Protein 4NHJ (pdb70)

Structure (mmCIF, N/CA/C/O backbone):
data_4NHJ
#
_entry.id   4NHJ
#
_cell.length_a   159.935
_cell.length_b   33.313
_cell.length_c   72.779
_cell.angle_alpha   90.00
_cell.angle_beta   90.00
_cell.angle_gamma   90.00
#
_symmetry.space_group_name_H-M   'P 21 21 2'
#
loop_
_entity.id
_entity.type
_entity.pdbx_description
1 polymer 'DNA-binding transcriptional regulator RstA'
2 polymer "5'-D(*GP*GP*TP*TP*GP*TP*AP*CP*AP*TP*TP*CP*CP*GP*TP*TP*AP*CP*TP*CP*CP*CP*T)-3'"
3 polymer "5'-D(*CP*AP*GP*GP*GP*AP*GP*TP*AP*AP*CP*GP*GP*AP*AP*TP*GP*TP*AP*CP*AP*AP*C)-3'"
4 water water
#
loop_
_atom_site.group_PDB
_atom_site.id
_atom_site.type_symbol
_atom_site.label_atom_id
_atom_site.label_alt_id
_atom_site.label_comp_id
_atom_site.label_asym_id
_atom_site.label_entity_id
_atom_site.label_seq_id
_atom_site.pdbx_PDB_ins_code
_atom_site.Cartn_x
_atom_site.Cartn_y
_atom_site.Cartn_z
_atom_site.occupancy
_atom_site.B_iso_or_equiv
_atom_site.auth_seq_id
_atom_site.auth_comp_id
_atom_site.auth_asym_id
_atom_site.auth_atom_id
_atom_site.pdbx_PDB_model_num
ATOM 1 N N . PRO A 1 14 ? 152.382 8.694 30.730 1.00 84.53 134 PRO A N 1
ATOM 2 C CA . PRO A 1 14 ? 152.145 10.127 30.939 1.00 87.95 134 PRO A CA 1
ATOM 3 C C . PRO A 1 14 ? 153.353 10.972 30.539 1.00 85.00 134 PRO A C 1
ATOM 4 O O . PRO A 1 14 ? 153.307 12.200 30.628 1.00 82.40 134 PRO A O 1
ATOM 8 N N . HIS A 1 15 ? 154.423 10.316 30.106 1.00 81.40 135 HIS A N 1
ATOM 9 C CA . HIS A 1 15 ? 155.602 11.027 29.633 1.00 79.50 135 HIS A CA 1
ATOM 10 C C . HIS A 1 15 ? 155.500 11.289 28.137 1.00 75.93 135 HIS A C 1
ATOM 11 O O . HIS A 1 15 ? 155.208 10.384 27.354 1.00 74.54 135 HIS A O 1
ATOM 18 N N . LYS A 1 16 ? 155.729 12.536 27.745 1.00 64.26 136 LYS A N 1
ATOM 19 C CA . LYS A 1 16 ? 155.688 12.890 26.340 1.00 66.30 136 LYS A CA 1
ATOM 20 C C . LYS A 1 16 ? 157.075 12.768 25.721 1.00 68.20 136 LYS A C 1
ATOM 21 O O . LYS A 1 16 ? 158.036 13.387 26.181 1.00 64.94 136 LYS A O 1
ATOM 27 N N . THR A 1 17 ? 157.160 11.951 24.676 1.00 70.46 137 THR A N 1
ATOM 28 C CA . THR A 1 17 ? 158.428 11.597 24.057 1.00 66.39 137 THR A CA 1
ATOM 29 C C . THR A 1 17 ? 158.373 11.779 22.550 1.00 64.22 137 THR A C 1
ATOM 30 O O . THR A 1 17 ? 157.377 12.259 22.006 1.00 65.36 137 THR A O 1
ATOM 34 N N . ILE A 1 18 ? 159.459 11.396 21.883 1.00 65.47 138 ILE A N 1
ATOM 35 C CA . ILE A 1 18 ? 159.473 11.223 20.431 1.00 62.17 138 ILE A CA 1
ATOM 36 C C . ILE A 1 18 ? 160.048 9.844 20.131 1.00 62.84 138 ILE A C 1
ATOM 37 O O . ILE A 1 18 ? 160.942 9.367 20.835 1.00 64.33 138 ILE A O 1
ATOM 42 N N . SER A 1 19 ? 159.534 9.188 19.100 1.00 62.60 139 SER A N 1
ATOM 43 C CA . SER A 1 19 ? 159.944 7.815 18.834 1.00 65.84 139 SER A CA 1
ATOM 44 C C . SER A 1 19 ? 160.184 7.524 17.362 1.00 63.34 139 SER A C 1
ATOM 45 O O . SER A 1 19 ? 159.462 8.011 16.496 1.00 65.61 139 SER A O 1
ATOM 48 N N . PHE A 1 20 ? 161.208 6.720 17.096 1.00 63.43 140 PHE A N 1
ATOM 49 C CA . PHE A 1 20 ? 161.526 6.286 15.743 1.00 64.43 140 PHE A CA 1
ATOM 50 C C . PHE A 1 20 ? 161.875 4.804 15.771 1.00 66.64 140 PHE A C 1
ATOM 51 O O . PHE A 1 20 ? 163.032 4.439 15.981 1.00 69.59 140 PHE A O 1
ATOM 59 N N . GLY A 1 21 ? 160.875 3.952 15.568 1.00 59.95 141 GLY A N 1
ATOM 60 C CA . GLY A 1 21 ? 161.079 2.517 15.653 1.00 65.69 141 GLY A CA 1
ATOM 61 C C . GLY A 1 21 ? 161.473 2.073 17.053 1.00 76.02 141 GLY A C 1
ATOM 62 O O . GLY A 1 21 ? 160.807 2.405 18.036 1.00 76.53 141 GLY A O 1
ATOM 63 N N . SER A 1 22 ? 162.568 1.326 17.147 1.00 76.51 142 SER A N 1
ATOM 64 C CA . SER A 1 22 ? 163.037 0.817 18.433 1.00 73.97 142 SER A CA 1
ATOM 65 C C . SER A 1 22 ? 163.653 1.924 19.279 1.00 72.91 142 SER A C 1
ATOM 66 O O . SER A 1 22 ? 163.810 1.784 20.491 1.00 75.37 142 SER A O 1
ATOM 69 N N . LEU A 1 23 ? 164.004 3.027 18.632 1.00 68.65 143 LEU A N 1
ATOM 70 C CA . LEU A 1 23 ? 164.587 4.157 19.334 1.00 68.09 143 LEU A CA 1
ATOM 71 C C . LEU A 1 23 ? 163.493 4.961 20.018 1.00 65.73 143 LEU A C 1
ATOM 72 O O . LEU A 1 23 ? 162.405 5.123 19.469 1.00 68.93 143 LEU A O 1
ATOM 77 N N . THR A 1 24 ? 163.784 5.453 21.218 1.00 64.17 144 THR A N 1
ATOM 78 C CA . THR A 1 24 ? 162.836 6.266 21.971 1.00 61.76 144 THR A CA 1
ATOM 79 C C . THR A 1 24 ? 163.565 7.326 22.783 1.00 65.58 144 THR A C 1
ATOM 80 O O . THR A 1 24 ? 164.476 7.016 23.553 1.00 65.29 144 THR A O 1
ATOM 84 N N . ILE A 1 25 ? 163.159 8.579 22.603 1.00 65.32 145 ILE A N 1
ATOM 85 C CA . ILE A 1 25 ? 163.815 9.700 23.264 1.00 62.53 145 ILE A CA 1
ATOM 86 C C . ILE A 1 25 ? 162.867 10.401 24.234 1.00 69.22 145 ILE A C 1
ATOM 87 O O . ILE A 1 25 ? 161.886 11.026 23.823 1.00 68.56 145 ILE A O 1
ATOM 92 N N . ASP A 1 26 ? 163.173 10.286 25.523 1.00 69.30 146 ASP A N 1
ATOM 93 C CA . ASP A 1 26 ? 162.321 10.798 26.587 1.00 68.68 146 ASP A CA 1
ATOM 94 C C . ASP A 1 26 ? 162.950 12.034 27.212 1.00 66.68 146 ASP A C 1
ATOM 95 O O . ASP A 1 26 ? 163.811 11.915 28.079 1.00 69.80 146 ASP A O 1
ATOM 100 N N . PRO A 1 27 ? 162.513 13.229 26.782 1.00 70.91 147 PRO A N 1
ATOM 101 C CA . PRO A 1 27 ? 163.124 14.480 27.246 1.00 69.37 147 PRO A CA 1
ATOM 102 C C . PRO A 1 27 ? 162.765 14.828 28.691 1.00 68.12 147 PRO A C 1
ATOM 103 O O . PRO A 1 27 ? 163.320 15.785 29.234 1.00 66.89 147 PRO A O 1
ATOM 107 N N . VAL A 1 28 ? 161.856 14.074 29.302 1.00 64.65 148 VAL A N 1
ATOM 108 C CA . VAL A 1 28 ? 161.488 14.330 30.690 1.00 69.35 148 VAL A CA 1
ATOM 109 C C . VAL A 1 28 ? 162.690 14.127 31.607 1.00 74.35 148 VAL A C 1
ATOM 110 O O . VAL A 1 28 ? 163.130 15.056 32.290 1.00 70.86 148 VAL A O 1
ATOM 114 N N . ASN A 1 29 ? 163.225 12.910 31.608 1.00 77.05 149 ASN A N 1
ATOM 115 C CA . ASN A 1 29 ? 164.404 12.587 32.406 1.00 76.90 149 ASN A CA 1
ATOM 116 C C . ASN A 1 29 ? 165.650 12.440 31.538 1.00 73.42 149 ASN A C 1
ATOM 117 O O . ASN A 1 29 ? 166.677 11.920 31.984 1.00 73.54 149 ASN A O 1
ATOM 122 N N . ARG A 1 30 ? 165.537 12.900 30.295 1.00 71.87 150 ARG A N 1
ATOM 123 C CA . ARG A 1 30 ? 166.635 12.877 29.331 1.00 70.62 150 ARG A CA 1
ATOM 124 C C . ARG A 1 30 ? 167.211 11.472 29.150 1.00 70.40 150 ARG A C 1
ATOM 125 O O . ARG A 1 30 ? 168.416 11.300 28.978 1.00 71.48 150 ARG A O 1
ATOM 133 N N . GLN A 1 31 ? 166.343 10.467 29.194 1.00 71.92 151 GLN A N 1
ATOM 134 C CA . GLN A 1 31 ? 166.779 9.089 29.018 1.00 74.24 151 GLN A CA 1
ATOM 135 C C . GLN A 1 31 ? 166.381 8.543 27.655 1.00 71.62 151 GLN A C 1
ATOM 136 O O . GLN A 1 31 ? 165.200 8.485 27.318 1.00 71.92 151 GLN A O 1
ATOM 142 N N . VAL A 1 32 ? 167.377 8.142 26.876 1.00 64.96 152 VAL A N 1
ATOM 143 C CA . VAL A 1 32 ? 167.129 7.527 25.584 1.00 67.26 152 VAL A CA 1
ATOM 144 C C . VAL A 1 32 ? 167.155 6.010 25.735 1.00 68.02 152 VAL A C 1
ATOM 145 O O . VAL A 1 32 ? 167.908 5.474 26.548 1.00 66.96 152 VAL A O 1
ATOM 149 N N . MET A 1 33 ? 166.304 5.326 24.977 1.00 68.94 153 MET A N 1
ATOM 150 C CA . MET A 1 33 ? 166.295 3.871 24.947 1.00 69.86 153 MET A CA 1
ATOM 151 C C . MET A 1 33 ? 166.311 3.375 23.512 1.00 70.97 153 MET A C 1
ATOM 152 O O . MET A 1 33 ? 165.755 4.016 22.620 1.00 71.79 153 MET A O 1
ATOM 157 N N . LEU A 1 34 ? 166.954 2.233 23.296 1.00 73.13 154 LEU A N 1
ATOM 158 C CA . LEU A 1 34 ? 167.002 1.621 21.973 1.00 75.14 154 LEU A CA 1
ATOM 159 C C . LEU A 1 34 ? 166.481 0.193 22.064 1.00 74.15 154 LEU A C 1
ATOM 160 O O . LEU A 1 34 ? 167.232 -0.736 22.349 1.00 78.93 154 LEU A O 1
ATOM 165 N N . GLY A 1 35 ? 165.188 0.027 21.823 1.00 73.46 155 GLY A N 1
ATOM 166 C CA . GLY A 1 35 ? 164.549 -1.265 21.970 1.00 77.95 155 GLY A CA 1
ATOM 167 C C . GLY A 1 35 ? 163.557 -1.251 23.116 1.00 84.18 155 GLY A C 1
ATOM 168 O O . GLY A 1 35 ? 162.419 -0.802 22.957 1.00 87.39 155 GLY A O 1
ATOM 169 N N . GLY A 1 36 ? 163.987 -1.733 24.278 1.00 75.83 156 GLY A N 1
ATOM 170 C CA . GLY A 1 36 ? 165.336 -2.231 24.450 1.00 71.42 156 GLY A CA 1
ATOM 171 C C . GLY A 1 36 ? 165.862 -1.851 25.817 1.00 81.21 156 GLY A C 1
ATOM 172 O O . GLY A 1 36 ? 165.290 -2.234 26.839 1.00 77.85 156 GLY A O 1
ATOM 173 N N . GLU A 1 37 ? 166.950 -1.090 25.841 1.00 79.19 157 GLU A N 1
ATOM 174 C CA . GLU A 1 37 ? 167.535 -0.664 27.103 1.00 74.85 157 GLU A CA 1
ATOM 175 C C . GLU A 1 37 ? 168.080 0.753 27.055 1.00 71.45 157 GLU A C 1
ATOM 176 O O . GLU A 1 37 ? 168.367 1.293 25.986 1.00 69.92 157 GLU A O 1
ATOM 182 N N . ASN A 1 38 ? 168.224 1.343 28.235 1.00 74.88 158 ASN A N 1
ATOM 183 C CA . ASN A 1 38 ? 168.699 2.709 28.359 1.00 70.80 158 ASN A CA 1
ATOM 184 C C . ASN A 1 38 ? 170.072 2.906 27.747 1.00 66.32 158 ASN A C 1
ATOM 185 O O . ASN A 1 38 ? 170.993 2.126 27.974 1.00 67.30 158 ASN A O 1
ATOM 190 N N . VAL A 1 39 ? 170.188 3.957 26.953 1.00 68.34 159 VAL A N 1
ATOM 191 C CA . VAL A 1 39 ? 171.452 4.344 26.368 1.00 60.71 159 VAL A CA 1
ATOM 192 C C . VAL A 1 39 ? 171.974 5.535 27.146 1.00 60.87 159 VAL A C 1
ATOM 193 O O . VAL A 1 39 ? 171.252 6.509 27.350 1.00 64.62 159 VAL A O 1
ATOM 197 N N . ALA A 1 40 ? 173.219 5.453 27.598 1.00 59.88 160 ALA A N 1
ATOM 198 C CA . ALA A 1 40 ? 173.800 6.533 28.381 1.00 56.45 160 ALA A CA 1
ATOM 199 C C . ALA A 1 40 ? 174.396 7.606 27.481 1.00 55.95 160 ALA A C 1
ATOM 200 O O . ALA A 1 40 ? 175.254 7.331 26.648 1.00 57.90 160 ALA A O 1
ATO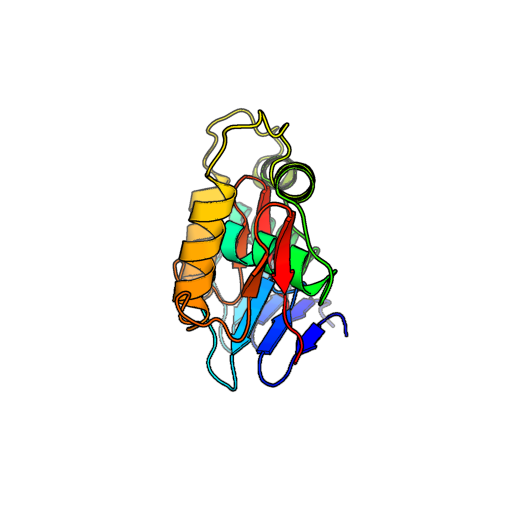M 202 N N . LEU A 1 41 ? 173.920 8.830 27.654 1.00 58.55 161 LEU A N 1
ATOM 203 C CA . LEU A 1 41 ? 174.479 9.980 26.972 1.00 54.31 161 LEU A CA 1
ATOM 204 C C . LEU A 1 41 ? 174.806 11.034 28.015 1.00 56.15 161 LEU A C 1
ATOM 205 O O . LEU A 1 41 ? 174.121 11.136 29.032 1.00 59.37 161 LEU A O 1
ATOM 210 N N . SER A 1 42 ? 175.849 11.818 27.772 1.00 55.80 162 SER A N 1
ATOM 211 C CA . SER A 1 42 ? 176.142 12.948 28.640 1.00 55.60 162 SER A CA 1
ATOM 212 C C . SER A 1 42 ? 175.074 14.008 28.403 1.00 62.72 162 SER A C 1
ATOM 213 O O . SER A 1 42 ? 174.175 13.816 27.579 1.00 58.98 162 SER A O 1
ATOM 216 N N . THR A 1 43 ? 175.166 15.125 29.116 1.00 58.86 163 THR A N 1
ATOM 217 C CA . THR A 1 43 ? 174.180 16.183 28.946 1.00 62.12 163 THR A CA 1
ATOM 218 C C . THR A 1 43 ? 174.295 16.816 27.562 1.00 56.49 163 THR A C 1
ATOM 219 O O . THR A 1 43 ? 173.326 16.847 26.810 1.00 54.68 163 THR A O 1
ATOM 223 N N . ALA A 1 44 ? 175.487 17.295 27.222 1.00 61.20 164 ALA A N 1
ATOM 224 C CA . ALA A 1 44 ? 175.716 17.952 25.935 1.00 59.91 164 ALA A CA 1
ATOM 225 C C . ALA A 1 44 ? 175.406 17.055 24.738 1.00 59.65 164 ALA A C 1
ATOM 226 O O . ALA A 1 44 ? 175.114 17.546 23.646 1.00 56.79 164 ALA A O 1
ATOM 228 N N . ASP A 1 45 ? 175.468 15.743 24.943 1.00 60.73 165 ASP A N 1
ATOM 229 C CA . ASP A 1 45 ? 175.237 14.802 23.854 1.00 58.07 165 ASP A CA 1
ATOM 230 C C . ASP A 1 45 ? 173.766 14.485 23.657 1.00 56.54 165 ASP A C 1
ATOM 231 O O . ASP A 1 45 ? 173.310 14.355 22.523 1.00 60.53 165 ASP A O 1
ATOM 236 N N . PHE A 1 46 ? 173.025 14.356 24.754 1.00 58.01 166 PHE A N 1
ATOM 237 C CA . PHE A 1 46 ? 171.582 14.187 24.656 1.00 56.55 166 PHE A CA 1
ATOM 238 C C . PHE A 1 46 ? 171.012 15.423 23.991 1.00 57.83 166 PHE A C 1
ATOM 239 O O . PHE A 1 46 ? 170.107 15.326 23.160 1.00 58.82 166 PHE A O 1
ATOM 247 N N . ASP A 1 47 ? 171.555 16.580 24.359 1.00 54.26 167 ASP A N 1
ATOM 248 C CA . ASP A 1 47 ? 171.144 17.847 23.766 1.00 57.46 167 ASP A CA 1
ATOM 249 C C . ASP A 1 47 ? 171.272 17.825 22.244 1.00 57.04 167 ASP A C 1
ATOM 250 O O . ASP A 1 47 ? 170.308 18.116 21.536 1.00 60.61 167 ASP A O 1
ATOM 255 N N . MET A 1 48 ? 172.450 17.462 21.741 1.00 62.39 168 MET A N 1
ATOM 256 C CA . MET A 1 48 ? 172.657 17.387 20.295 1.00 55.09 168 MET A CA 1
ATOM 257 C C . MET A 1 48 ? 171.750 16.354 19.631 1.00 53.47 168 MET A C 1
ATOM 258 O O . MET A 1 48 ? 171.179 16.615 18.574 1.00 53.91 168 MET A O 1
ATOM 263 N N . LEU A 1 49 ? 171.614 15.184 20.248 1.00 53.87 169 LEU A N 1
ATOM 264 C CA . LEU A 1 49 ? 170.691 14.176 19.732 1.00 55.05 169 LEU A CA 1
ATOM 265 C C . LEU A 1 49 ? 169.268 14.726 19.678 1.00 55.19 169 LEU A C 1
ATOM 266 O O . LEU A 1 49 ? 168.521 14.443 18.749 1.00 52.38 169 LEU A O 1
ATOM 271 N N . TRP A 1 50 ? 168.906 15.515 20.688 1.00 61.12 170 TRP A N 1
ATOM 272 C CA . TRP A 1 50 ? 167.572 16.101 20.783 1.00 56.92 170 TRP A CA 1
ATOM 273 C C . TRP A 1 50 ? 167.338 17.077 19.631 1.00 57.40 170 TRP A C 1
ATOM 274 O O . TRP A 1 50 ? 166.285 17.067 19.000 1.00 53.37 170 TRP A O 1
ATOM 285 N N . GLU A 1 51 ? 168.336 17.906 19.356 1.00 56.75 171 GLU A N 1
ATOM 286 C CA . GLU A 1 51 ? 168.257 18.868 18.270 1.00 54.13 171 GLU A CA 1
ATOM 287 C C . GLU A 1 51 ? 168.026 18.162 16.936 1.00 61.66 171 GLU A C 1
ATOM 288 O O . GLU A 1 51 ? 167.137 18.535 16.166 1.00 64.74 171 GLU A O 1
ATOM 294 N N . LEU A 1 52 ? 168.828 17.134 16.674 1.00 59.48 172 LEU A N 1
ATOM 295 C CA . LEU A 1 52 ? 168.744 16.392 15.426 1.00 53.80 172 LEU A CA 1
ATOM 296 C C . LEU A 1 52 ? 167.383 15.742 15.287 1.00 55.79 172 LEU A C 1
ATOM 297 O O . LEU A 1 52 ? 166.696 15.924 14.285 1.00 58.17 172 LEU A O 1
ATOM 302 N N . ALA A 1 53 ? 166.999 14.992 16.311 1.00 52.87 173 ALA A N 1
ATOM 303 C CA . ALA A 1 53 ? 165.799 14.172 16.257 1.00 54.24 173 ALA A CA 1
ATOM 304 C C . ALA A 1 53 ? 164.510 14.985 16.158 1.00 62.43 173 ALA A C 1
ATOM 305 O O . ALA A 1 53 ? 163.526 14.513 15.584 1.00 67.93 173 ALA A O 1
ATOM 307 N N . THR A 1 54 ? 164.508 16.198 16.707 1.00 58.73 174 THR A N 1
ATOM 308 C CA . THR A 1 54 ? 163.330 17.059 16.596 1.00 63.06 174 THR A CA 1
ATOM 309 C C . THR A 1 54 ? 163.295 17.792 15.258 1.00 64.30 174 THR A C 1
ATOM 310 O O . THR A 1 54 ? 162.342 18.513 14.964 1.00 67.95 174 THR A O 1
ATOM 314 N N . HIS A 1 55 ? 164.344 17.610 14.461 1.00 63.23 175 HIS A N 1
ATOM 315 C CA . HIS A 1 55 ? 164.365 18.090 13.084 1.00 58.23 175 HIS A CA 1
ATOM 316 C C . HIS A 1 55 ? 164.745 16.932 12.183 1.00 58.06 175 HIS A C 1
ATOM 317 O O . HIS A 1 55 ? 165.621 17.062 11.333 1.00 59.12 175 HIS A O 1
ATOM 324 N N . ALA A 1 56 ? 164.105 15.789 12.393 1.00 58.80 176 ALA A N 1
ATOM 325 C CA . ALA A 1 56 ? 164.391 14.602 11.598 1.00 58.91 176 ALA A CA 1
ATOM 326 C C . ALA A 1 56 ? 164.077 14.851 10.127 1.00 62.27 176 ALA A C 1
ATOM 327 O O . ALA A 1 56 ? 163.218 15.672 9.799 1.00 63.05 176 ALA A O 1
ATOM 329 N N . GLY A 1 57 ? 164.786 14.149 9.246 1.00 61.35 177 GLY A N 1
ATOM 330 C CA . GLY A 1 57 ? 164.602 14.297 7.812 1.00 58.94 177 GLY A CA 1
ATOM 331 C C . GLY A 1 57 ? 165.025 15.663 7.310 1.00 59.79 177 GLY A C 1
ATOM 332 O O . GLY A 1 57 ? 164.770 16.022 6.161 1.00 64.07 177 GLY A O 1
ATOM 333 N N . GLN A 1 58 ? 165.689 16.418 8.179 1.00 59.79 178 GLN A N 1
ATOM 334 C CA . GLN A 1 58 ? 166.063 17.797 7.908 1.00 57.09 178 GLN A CA 1
ATOM 335 C C . GLN A 1 58 ? 167.538 17.993 8.247 1.00 57.54 178 GLN A C 1
ATOM 336 O O . GLN A 1 58 ? 167.974 17.678 9.357 1.00 58.45 178 GLN A O 1
ATOM 342 N N . ILE A 1 59 ? 168.308 18.492 7.285 1.00 52.64 179 ILE A N 1
ATOM 343 C CA . ILE A 1 59 ? 169.745 18.656 7.470 1.00 51.37 179 ILE A CA 1
ATOM 344 C C . ILE A 1 59 ? 170.064 19.787 8.433 1.00 57.36 179 ILE A C 1
ATOM 345 O O . ILE A 1 59 ? 169.679 20.935 8.206 1.00 59.35 179 ILE A O 1
ATOM 350 N N . MET A 1 60 ? 170.770 19.453 9.507 1.00 57.07 180 MET A N 1
ATOM 351 C CA . MET A 1 60 ? 171.199 20.438 10.491 1.00 58.85 180 MET A CA 1
ATOM 352 C C . MET A 1 60 ? 172.656 20.791 10.244 1.00 56.62 180 MET A C 1
ATOM 353 O O . MET A 1 60 ? 173.525 19.927 10.324 1.00 58.66 180 MET A O 1
ATOM 358 N N . ASP A 1 61 ? 172.931 22.055 9.946 1.00 55.85 181 ASP A N 1
ATOM 359 C CA . ASP A 1 61 ? 174.300 22.458 9.648 1.00 55.98 181 ASP A CA 1
ATOM 360 C C . ASP A 1 61 ? 175.084 22.680 10.935 1.00 58.67 181 ASP A C 1
ATOM 361 O O . ASP A 1 61 ? 174.500 22.755 12.017 1.00 62.39 181 ASP A O 1
ATOM 366 N N . ARG A 1 62 ? 176.404 22.779 10.814 1.00 57.88 182 ARG A N 1
ATOM 367 C CA . ARG A 1 62 ? 177.275 22.885 11.985 1.00 60.85 182 ARG A CA 1
ATOM 368 C C . ARG A 1 62 ? 177.032 24.128 12.841 1.00 62.68 182 ARG A C 1
ATOM 369 O O . ARG A 1 62 ? 177.211 24.095 14.057 1.00 58.23 182 ARG A O 1
ATOM 377 N N . ASP A 1 63 ? 176.622 25.219 12.204 1.00 69.43 183 ASP A N 1
ATOM 378 C CA . ASP A 1 63 ? 176.283 26.436 12.928 1.00 67.31 183 ASP A CA 1
ATOM 379 C C . ASP A 1 63 ? 175.033 26.196 13.761 1.00 65.25 183 ASP A C 1
ATOM 380 O O . ASP A 1 63 ? 174.993 26.527 14.947 1.00 65.37 183 ASP A O 1
ATOM 385 N N . ALA A 1 64 ? 174.021 25.605 13.131 1.00 62.17 184 ALA A N 1
ATOM 386 C CA . ALA A 1 64 ? 172.766 25.297 13.805 1.00 64.05 184 ALA A CA 1
ATOM 387 C C . ALA A 1 64 ? 173.005 24.427 15.035 1.00 66.09 184 ALA A C 1
ATOM 388 O O . ALA A 1 64 ? 172.456 24.683 16.109 1.00 62.36 184 ALA A O 1
ATOM 390 N N . LEU A 1 65 ? 173.841 23.406 14.867 1.00 69.35 185 LEU A N 1
ATOM 391 C CA . LEU A 1 65 ? 174.196 22.507 15.960 1.00 65.57 185 LEU A CA 1
ATOM 392 C C . LEU A 1 65 ? 174.990 23.213 17.054 1.00 65.71 185 LEU A C 1
ATOM 393 O O . LEU A 1 65 ? 174.610 23.169 18.223 1.00 69.81 185 LEU A O 1
ATOM 398 N N . LEU A 1 66 ? 176.092 23.857 16.677 1.00 63.90 186 LEU A N 1
ATOM 399 C CA . LEU A 1 66 ? 176.952 24.521 17.652 1.00 63.30 186 LEU A CA 1
ATOM 400 C C . LEU A 1 66 ? 176.211 25.591 18.446 1.00 71.40 186 LEU A C 1
ATOM 401 O O . LEU A 1 66 ? 176.503 25.812 19.621 1.00 75.52 186 LEU A O 1
ATOM 406 N N . LYS A 1 67 ? 175.237 26.238 17.813 1.00 72.08 187 LYS A N 1
ATOM 407 C CA . LYS A 1 67 ? 174.384 27.201 18.508 1.00 69.81 187 LYS A CA 1
ATOM 408 C C 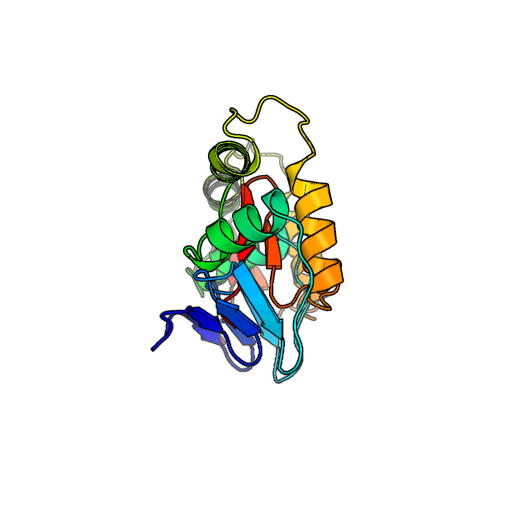. LYS A 1 67 ? 173.570 26.541 19.618 1.00 66.77 187 LYS A C 1
ATOM 409 O O . LYS A 1 67 ? 172.916 27.223 20.402 1.00 71.78 187 LYS A O 1
ATOM 415 N N . ASN A 1 68 ? 173.599 25.214 19.668 1.00 67.94 188 ASN A N 1
ATOM 416 C CA . ASN A 1 68 ? 172.932 24.466 20.728 1.00 74.33 188 ASN A CA 1
ATOM 417 C C . ASN A 1 68 ? 173.918 23.656 21.567 1.00 74.42 188 ASN A C 1
ATOM 418 O O . ASN A 1 68 ? 173.883 23.719 22.796 1.00 76.75 188 ASN A O 1
ATOM 423 N N . LEU A 1 69 ? 174.792 22.906 20.897 1.00 75.63 189 LEU A N 1
ATOM 424 C CA . LEU A 1 69 ? 175.806 22.094 21.571 1.00 78.27 189 LEU A CA 1
ATOM 425 C C . LEU A 1 69 ? 176.598 22.887 22.608 1.00 79.09 189 LEU A C 1
ATOM 426 O O . LEU A 1 69 ? 176.786 22.432 23.736 1.00 86.13 189 LEU A O 1
ATOM 431 N N . ARG A 1 70 ? 177.061 24.072 22.224 1.00 74.77 190 ARG A N 1
ATOM 432 C CA . ARG A 1 70 ? 177.799 24.927 23.144 1.00 80.46 190 ARG A CA 1
ATOM 433 C C . ARG A 1 70 ? 177.355 26.389 23.055 1.00 79.38 190 ARG A C 1
ATOM 434 O O . ARG A 1 70 ? 177.929 27.263 23.710 1.00 80.34 190 ARG A O 1
ATOM 442 N N . GLY A 1 71 ? 176.327 26.645 22.250 1.00 73.19 191 GLY A N 1
ATOM 443 C CA . GLY A 1 71 ? 175.793 27.985 22.084 1.00 71.82 191 GLY A CA 1
ATOM 444 C C . GLY A 1 71 ? 176.757 28.974 21.448 1.00 76.92 191 GLY A C 1
ATOM 445 O O . GLY A 1 71 ? 176.773 30.153 21.806 1.00 76.40 191 GLY A O 1
ATOM 446 N N . VAL A 1 72 ? 177.563 28.501 20.501 1.00 76.15 192 VAL A N 1
ATOM 447 C CA . VAL A 1 72 ? 178.510 29.368 19.801 1.00 71.93 192 VAL A CA 1
ATOM 448 C C . VAL A 1 72 ? 178.265 29.363 18.300 1.00 64.01 192 VAL A C 1
ATOM 449 O O . VAL A 1 72 ? 177.391 28.653 17.807 1.00 65.83 192 VAL A O 1
ATOM 453 N N . THR A 1 73 ? 179.043 30.161 17.577 1.00 64.74 193 THR A N 1
ATOM 454 C CA . THR A 1 73 ? 178.959 30.188 16.120 1.00 71.91 193 THR A CA 1
ATOM 455 C C . THR A 1 73 ? 180.085 29.374 15.495 1.00 66.63 193 THR A C 1
ATOM 456 O O . THR A 1 73 ? 181.236 29.455 15.924 1.00 68.73 193 THR A O 1
ATOM 460 N N . TYR A 1 74 ? 179.741 28.581 14.487 1.00 65.87 194 TYR A N 1
ATOM 461 C CA . TYR A 1 74 ? 180.709 27.710 13.832 1.00 68.23 194 TYR A CA 1
ATOM 462 C C . TYR A 1 74 ? 181.820 28.527 13.181 1.00 69.28 194 TYR A C 1
ATOM 463 O O . TYR A 1 74 ? 181.628 29.113 12.116 1.00 67.46 194 TYR A O 1
ATOM 472 N N . ASP A 1 75 ? 182.979 28.570 13.833 1.00 70.81 195 ASP A N 1
ATOM 473 C CA . ASP A 1 75 ? 184.093 29.372 13.339 1.00 69.80 195 ASP A CA 1
ATOM 474 C C . ASP A 1 75 ? 184.975 28.600 12.365 1.00 73.62 195 ASP A C 1
ATOM 475 O O . ASP A 1 75 ? 185.265 29.071 11.262 1.00 74.66 195 ASP A O 1
ATOM 480 N N . GLY A 1 76 ? 185.385 27.405 12.770 1.00 73.24 196 GLY A N 1
ATOM 481 C CA . GLY A 1 76 ? 186.412 26.685 12.051 1.00 77.16 196 GLY A CA 1
ATOM 482 C C . GLY A 1 76 ? 185.944 25.779 10.931 1.00 76.02 196 GLY A C 1
ATOM 483 O O . GLY A 1 76 ? 185.068 26.177 10.158 1.00 66.86 196 GLY A O 1
ATOM 484 N N . MET A 1 77 ? 186.509 24.574 10.802 1.00 74.53 197 MET A N 1
ATOM 485 C CA . MET A 1 77 ? 187.594 23.995 11.631 1.00 76.43 197 MET A CA 1
ATOM 486 C C . MET A 1 77 ? 187.252 23.621 13.091 1.00 70.66 197 MET A C 1
ATOM 487 O O . MET A 1 77 ? 188.069 23.023 13.795 1.00 71.37 197 MET A O 1
ATOM 492 N N . ASP A 1 78 ? 186.035 23.930 13.527 1.00 69.12 198 ASP A N 1
ATOM 493 C CA . ASP A 1 78 ? 185.572 23.489 14.841 1.00 69.21 198 ASP A CA 1
ATOM 494 C C . ASP A 1 78 ? 185.014 22.075 14.691 1.00 66.94 198 ASP A C 1
ATOM 495 O O . ASP A 1 78 ? 184.139 21.835 13.860 1.00 67.43 198 ASP A O 1
ATOM 500 N N . ARG A 1 79 ? 185.521 21.137 15.484 1.00 58.79 199 ARG A N 1
ATOM 501 C CA . ARG A 1 79 ? 185.235 19.727 15.240 1.00 54.77 199 ARG A CA 1
ATOM 502 C C . ARG A 1 79 ? 184.426 19.065 16.344 1.00 58.65 199 ARG A C 1
ATOM 503 O O . ARG A 1 79 ? 184.136 17.868 16.275 1.00 59.12 199 ARG A O 1
ATOM 511 N N . SER A 1 80 ? 184.054 19.850 17.349 1.00 58.52 200 SER A N 1
ATOM 512 C CA . SER A 1 80 ? 183.324 19.348 18.508 1.00 54.66 200 SER A CA 1
ATOM 513 C C . SER A 1 80 ? 182.032 18.616 18.154 1.00 55.08 200 SER A C 1
ATOM 514 O O . SER A 1 80 ? 181.585 17.747 18.902 1.00 58.22 200 SER A O 1
ATOM 517 N N . VAL A 1 81 ? 181.430 18.969 17.023 1.00 51.39 201 VAL A N 1
ATOM 518 C CA . VAL A 1 81 ? 180.184 18.344 16.597 1.00 48.42 201 VAL A CA 1
ATOM 519 C C . VAL A 1 81 ? 180.456 16.961 16.026 1.00 46.59 201 VAL A C 1
ATOM 520 O O . VAL A 1 81 ? 179.713 16.016 16.276 1.00 43.60 201 VAL A O 1
ATOM 524 N N . ASP A 1 82 ? 181.542 16.848 15.272 1.00 48.24 202 ASP A N 1
ATOM 525 C CA . ASP A 1 82 ? 181.852 15.619 14.550 1.00 49.69 202 ASP A CA 1
ATOM 526 C C . ASP A 1 82 ? 182.116 14.450 15.492 1.00 46.22 202 ASP A C 1
ATOM 527 O O . ASP A 1 82 ? 181.552 13.365 15.328 1.00 40.13 202 ASP A O 1
ATOM 532 N N . VAL A 1 83 ? 182.985 14.684 16.470 1.00 51.54 203 VAL A N 1
ATOM 533 C CA . VAL A 1 83 ? 183.274 13.706 17.512 1.00 45.52 203 VAL A CA 1
ATOM 534 C C . VAL A 1 83 ? 182.007 13.386 18.281 1.00 42.82 203 VAL A C 1
ATOM 535 O O . VAL A 1 83 ? 181.744 12.230 18.611 1.00 42.69 203 VAL A O 1
ATOM 539 N N . ALA A 1 84 ? 181.219 14.421 18.550 1.00 44.02 204 ALA A N 1
ATOM 540 C CA . ALA A 1 84 ? 179.920 14.253 19.185 1.00 47.97 204 ALA A CA 1
ATOM 541 C C . ALA A 1 84 ? 179.018 13.365 18.339 1.00 45.19 204 ALA A C 1
ATOM 542 O O . ALA A 1 84 ? 178.330 12.486 18.857 1.00 47.31 204 ALA A O 1
ATOM 544 N N . ILE A 1 85 ? 179.031 13.596 17.033 1.00 44.18 205 ILE A N 1
ATOM 545 C CA . ILE A 1 85 ? 178.279 12.751 16.113 1.00 50.72 205 ILE A CA 1
ATOM 546 C C . ILE A 1 85 ? 178.807 11.313 16.163 1.00 50.19 205 ILE A C 1
ATOM 547 O O . ILE A 1 85 ? 178.042 10.347 16.052 1.00 48.06 205 ILE A O 1
ATOM 552 N N . SER A 1 86 ? 180.114 11.177 16.361 1.00 47.27 206 SER A N 1
ATOM 553 C CA . SER A 1 86 ? 180.727 9.861 16.440 1.00 44.86 206 SER A CA 1
ATOM 554 C C . SER A 1 86 ? 180.296 9.107 17.696 1.00 46.89 206 SER A C 1
ATOM 555 O O . SER A 1 86 ? 180.105 7.894 17.654 1.00 50.79 206 SER A O 1
ATOM 558 N N . ARG A 1 87 ? 180.139 9.813 18.812 1.00 45.32 207 ARG A N 1
ATOM 559 C CA . ARG A 1 87 ? 179.663 9.160 20.032 1.00 49.44 207 ARG A CA 1
ATOM 560 C C . ARG A 1 87 ? 178.241 8.652 19.855 1.00 54.52 207 ARG A C 1
ATOM 561 O O . ARG A 1 87 ? 177.928 7.521 20.231 1.00 56.65 207 ARG A O 1
ATOM 569 N N . LEU A 1 88 ? 177.383 9.493 19.282 1.00 51.89 208 LEU A N 1
ATOM 570 C CA . LEU A 1 88 ? 175.990 9.124 19.077 1.00 49.26 208 LEU A CA 1
ATOM 571 C C . LEU A 1 88 ? 175.914 7.867 18.224 1.00 54.11 208 LEU A C 1
ATOM 572 O O . LEU A 1 88 ? 175.288 6.882 18.616 1.00 55.07 208 LEU A O 1
ATOM 577 N N . ARG A 1 89 ? 176.581 7.904 17.073 1.00 54.59 209 ARG A N 1
ATOM 578 C CA . ARG A 1 89 ? 176.663 6.755 16.181 1.00 49.39 209 ARG A CA 1
ATOM 579 C C . ARG A 1 89 ? 177.148 5.514 16.915 1.00 55.48 209 ARG A C 1
ATOM 580 O O . ARG A 1 89 ? 176.616 4.421 16.724 1.00 58.23 209 ARG A O 1
ATOM 588 N N . LYS A 1 90 ? 178.150 5.693 17.767 1.00 54.91 210 LYS A N 1
ATOM 589 C CA . LYS A 1 90 ? 178.669 4.597 18.571 1.00 52.27 210 LYS A CA 1
ATOM 590 C C . LYS A 1 90 ? 177.610 4.140 19.557 1.00 54.05 210 LYS A C 1
ATOM 591 O O . LYS A 1 90 ? 177.385 2.943 19.741 1.00 51.38 210 LYS A O 1
ATOM 597 N N . LYS A 1 91 ? 176.954 5.105 20.189 1.00 57.25 211 LYS A N 1
ATOM 598 C CA . LYS A 1 91 ? 176.006 4.800 21.251 1.00 60.14 211 LYS A CA 1
ATOM 599 C C . LYS A 1 91 ? 174.708 4.249 20.683 1.00 53.32 211 LYS A C 1
ATOM 600 O O . LYS A 1 91 ? 173.992 3.521 21.358 1.00 56.98 211 LYS A O 1
ATOM 606 N N . LEU A 1 92 ? 174.408 4.591 19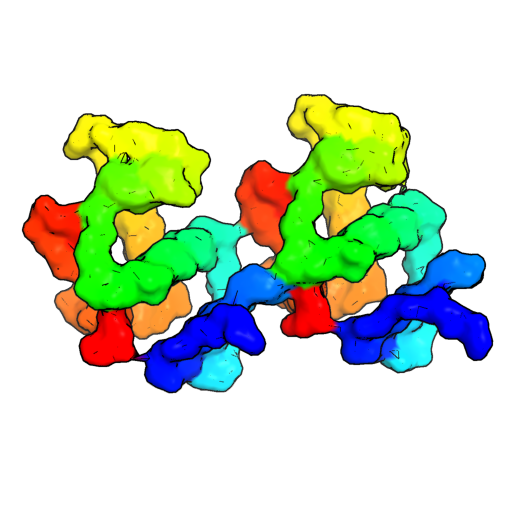.436 1.00 56.50 212 LEU A N 1
ATOM 607 C CA . LEU A 1 92 ? 173.165 4.136 18.819 1.00 58.65 212 LEU A CA 1
ATOM 608 C C . LEU A 1 92 ? 173.382 2.905 17.947 1.00 61.28 212 LEU A C 1
ATOM 609 O O . LEU A 1 92 ? 172.502 2.522 17.176 1.00 56.26 212 LEU A O 1
ATOM 614 N N . LEU A 1 93 ? 174.556 2.291 18.087 1.00 62.99 213 LEU A N 1
ATOM 615 C CA . LEU A 1 93 ? 174.898 1.081 17.348 1.00 61.43 213 LEU A CA 1
ATOM 616 C C . LEU A 1 93 ? 174.729 1.313 15.854 1.00 67.26 213 LEU A C 1
ATOM 617 O O . LEU A 1 93 ? 174.099 0.526 15.145 1.00 69.93 213 LEU A O 1
ATOM 622 N N . ASP A 1 94 ? 175.285 2.427 15.392 1.00 66.51 214 ASP A N 1
ATOM 623 C CA . ASP A 1 94 ? 175.255 2.786 13.986 1.00 62.28 214 ASP A CA 1
ATOM 624 C C . ASP A 1 94 ? 176.674 2.700 13.448 1.00 64.24 214 ASP A C 1
ATOM 625 O O . ASP A 1 94 ? 177.639 2.906 14.186 1.00 63.06 214 ASP A O 1
ATOM 630 N N . ASN A 1 95 ? 176.805 2.386 12.166 1.00 66.27 215 ASN A N 1
ATOM 631 C CA . ASN A 1 95 ? 178.119 2.314 11.550 1.00 62.55 215 ASN A CA 1
ATOM 632 C C . ASN A 1 95 ? 178.379 3.515 10.646 1.00 61.80 215 ASN A C 1
ATOM 633 O O . ASN A 1 95 ? 177.604 3.790 9.743 1.00 63.96 215 ASN A O 1
ATOM 638 N N . ALA A 1 96 ? 179.470 4.231 10.893 1.00 62.22 216 ALA A N 1
ATOM 639 C CA . ALA A 1 96 ? 179.750 5.475 10.172 1.00 66.09 216 ALA A CA 1
ATOM 640 C C . ALA A 1 96 ? 179.780 5.337 8.647 1.00 66.98 216 ALA A C 1
ATOM 641 O O . ALA A 1 96 ? 179.207 6.166 7.939 1.00 62.92 216 ALA A O 1
ATOM 643 N N . THR A 1 97 ? 180.451 4.300 8.148 1.00 70.61 217 THR A N 1
ATOM 644 C CA . THR A 1 97 ? 180.579 4.098 6.702 1.00 68.23 217 THR A CA 1
ATOM 645 C C . THR A 1 97 ? 179.259 3.678 6.059 1.00 66.82 217 THR A C 1
ATOM 646 O O . THR A 1 97 ? 179.021 3.945 4.882 1.00 69.59 217 THR A O 1
ATOM 650 N N . GLU A 1 98 ? 178.401 3.026 6.835 1.00 68.94 218 GLU A N 1
ATOM 651 C CA . GLU A 1 98 ? 177.088 2.628 6.343 1.00 71.80 218 GLU A CA 1
ATOM 652 C C . GLU A 1 98 ? 175.994 3.033 7.326 1.00 68.68 218 GLU A C 1
ATOM 653 O O . GLU A 1 98 ? 175.277 2.179 7.845 1.00 68.76 218 GLU A O 1
ATOM 659 N N . PRO A 1 99 ? 175.851 4.345 7.571 1.00 66.54 219 PRO A N 1
ATOM 660 C CA . PRO A 1 99 ? 174.996 4.827 8.659 1.00 59.91 219 PRO A CA 1
ATOM 661 C C . PRO A 1 99 ? 173.514 4.738 8.330 1.00 62.70 219 PRO A C 1
ATOM 662 O O . PRO A 1 99 ? 173.083 5.177 7.270 1.00 65.19 219 PRO A O 1
ATOM 666 N N . TYR A 1 100 ? 172.743 4.167 9.247 1.00 67.81 220 TYR A N 1
ATOM 667 C CA . TYR A 1 100 ? 171.311 4.015 9.050 1.00 65.89 220 TYR A CA 1
ATOM 668 C C . TYR A 1 100 ? 170.545 5.226 9.561 1.00 67.58 220 TYR A C 1
ATOM 669 O O . TYR A 1 100 ? 169.692 5.770 8.860 1.00 69.69 220 TYR A O 1
ATOM 678 N N . ARG A 1 101 ? 170.860 5.655 10.778 1.00 63.81 221 ARG A N 1
ATOM 679 C CA . ARG A 1 101 ? 170.034 6.653 11.443 1.00 62.03 221 ARG A CA 1
ATOM 680 C C . ARG A 1 101 ? 170.570 8.081 11.361 1.00 58.31 221 ARG A C 1
ATOM 681 O O . ARG A 1 101 ? 169.794 9.037 11.350 1.00 56.68 221 ARG A O 1
ATOM 689 N N . ILE A 1 102 ? 171.888 8.228 11.299 1.00 59.07 222 ILE A N 1
ATOM 690 C CA . ILE A 1 102 ? 172.502 9.554 11.253 1.00 54.41 222 ILE A CA 1
ATOM 691 C C . ILE A 1 102 ? 173.423 9.710 10.045 1.00 50.53 222 ILE A C 1
ATOM 692 O O . ILE A 1 102 ? 174.507 9.134 10.007 1.00 47.91 222 ILE A O 1
ATOM 697 N N . LYS A 1 103 ? 172.987 10.502 9.068 1.00 53.15 223 LYS A N 1
ATOM 698 C CA . LYS A 1 103 ? 173.709 10.648 7.800 1.00 52.59 223 LYS A CA 1
ATOM 699 C C . LYS A 1 103 ? 174.605 11.889 7.738 1.00 49.01 223 LYS A C 1
ATOM 700 O O . LYS A 1 103 ? 174.208 12.977 8.152 1.00 48.74 223 LYS A O 1
ATOM 706 N N . THR A 1 104 ? 175.803 11.719 7.190 1.00 45.12 224 THR A N 1
ATOM 707 C CA . THR A 1 104 ? 176.700 12.838 6.937 1.00 40.35 224 THR A CA 1
ATOM 708 C C . THR A 1 104 ? 176.481 13.396 5.533 1.00 50.03 224 THR A C 1
ATOM 709 O O . THR A 1 104 ? 176.517 12.666 4.540 1.00 50.97 224 THR A O 1
ATOM 713 N N . VAL A 1 105 ? 176.261 14.700 5.456 1.00 48.45 225 VAL A N 1
ATOM 714 C CA . VAL A 1 105 ? 176.090 15.365 4.180 1.00 42.80 225 VAL A CA 1
ATOM 715 C C . VAL A 1 105 ? 177.228 16.359 3.991 1.00 44.79 225 VAL A C 1
ATOM 716 O O . VAL A 1 105 ? 177.303 17.365 4.692 1.00 48.50 225 VAL A O 1
ATOM 720 N N . ARG A 1 106 ? 178.114 16.065 3.047 1.00 44.54 226 ARG A N 1
ATOM 721 C CA . ARG A 1 106 ? 179.312 16.867 2.834 1.00 44.49 226 ARG A CA 1
ATOM 722 C C . ARG A 1 106 ? 179.040 18.356 2.727 1.00 47.92 226 ARG A C 1
ATOM 723 O O . ARG A 1 106 ? 178.140 18.785 2.007 1.00 47.16 226 ARG A O 1
ATOM 731 N N . ASN A 1 107 ? 179.817 19.125 3.484 1.00 51.42 227 ASN A N 1
ATOM 732 C CA . ASN A 1 107 ? 179.755 20.583 3.480 1.00 52.18 227 ASN A CA 1
ATOM 733 C C . ASN A 1 107 ? 178.465 21.172 4.062 1.00 53.80 227 ASN A C 1
ATOM 734 O O . ASN A 1 107 ? 178.385 22.372 4.322 1.00 56.20 227 ASN A O 1
ATOM 739 N N . LYS A 1 108 ? 177.465 20.328 4.286 1.00 48.74 228 LYS A N 1
ATOM 740 C CA . LYS A 1 108 ? 176.187 20.802 4.797 1.00 51.76 228 LYS A CA 1
ATOM 741 C C . LYS A 1 108 ? 176.118 20.634 6.305 1.00 57.10 228 LYS A C 1
ATOM 742 O O . LYS A 1 108 ? 176.090 21.617 7.044 1.00 59.67 228 LYS A O 1
ATOM 748 N N . GLY A 1 109 ? 176.099 19.384 6.758 1.00 55.31 229 GLY A N 1
ATOM 749 C CA . GLY A 1 109 ? 176.043 19.093 8.176 1.00 51.12 229 GLY A CA 1
ATOM 750 C C . GLY A 1 109 ? 175.722 17.638 8.436 1.00 50.46 229 GLY A C 1
ATOM 751 O O . GLY A 1 109 ? 176.299 16.757 7.801 1.00 48.81 229 GLY A O 1
ATOM 752 N N . TYR A 1 110 ? 174.813 17.389 9.378 1.00 47.53 230 TYR A N 1
ATOM 753 C CA . TYR A 1 110 ? 174.358 16.033 9.672 1.00 43.22 230 TYR A CA 1
ATOM 754 C C . TYR A 1 110 ? 172.843 15.936 9.676 1.00 49.46 230 TYR A C 1
ATOM 755 O O . TYR A 1 110 ? 172.139 16.944 9.727 1.00 54.77 230 TYR A O 1
ATOM 764 N N . LEU A 1 111 ? 172.349 14.706 9.638 1.00 48.67 231 LEU A N 1
ATOM 765 C CA . LEU A 1 111 ? 170.945 14.458 9.380 1.00 46.18 231 LEU A CA 1
ATOM 766 C C . LEU A 1 111 ? 170.465 13.240 10.144 1.00 51.10 231 LEU A C 1
ATOM 767 O O . LEU A 1 111 ? 171.076 12.173 10.074 1.00 51.87 231 LEU A O 1
ATOM 772 N N . PHE A 1 112 ? 169.369 13.404 10.875 1.00 52.09 232 PHE A N 1
ATOM 773 C CA . PHE A 1 112 ? 168.721 12.282 11.534 1.00 50.85 232 PHE A CA 1
ATOM 774 C C . PHE A 1 112 ? 167.712 11.665 10.567 1.00 52.39 232 PHE A C 1
ATOM 775 O O . PHE A 1 112 ? 166.796 12.337 10.099 1.00 53.09 232 PHE A O 1
ATOM 783 N N . ALA A 1 113 ? 167.891 10.387 10.257 1.00 53.32 233 ALA A N 1
ATOM 784 C CA . ALA A 1 113 ? 166.985 9.703 9.349 1.00 55.99 233 ALA A CA 1
ATOM 785 C C . ALA A 1 113 ? 165.891 8.980 10.126 1.00 60.92 233 ALA A C 1
ATOM 786 O O . ALA A 1 113 ? 166.157 7.993 10.811 1.00 64.01 233 ALA A O 1
ATOM 788 N N . PRO A 1 114 ? 164.649 9.471 10.016 1.00 66.63 234 PRO A N 1
ATOM 789 C CA . PRO A 1 114 ? 163.477 8.912 10.704 1.00 64.18 234 PRO A CA 1
ATOM 790 C C . PRO A 1 114 ? 163.234 7.433 10.392 1.00 69.29 234 PRO A C 1
ATOM 791 O O . PRO A 1 114 ? 162.553 6.750 11.155 1.00 71.10 234 PRO A O 1
ATOM 795 N N . HIS A 1 115 ? 163.778 6.952 9.280 1.00 71.50 235 HIS A N 1
ATOM 796 C CA . HIS A 1 115 ? 163.698 5.538 8.939 1.00 72.78 235 HIS A CA 1
ATOM 797 C C . HIS A 1 115 ? 165.060 5.010 8.492 1.00 75.66 235 HIS A C 1
ATOM 798 O O . HIS A 1 115 ? 165.217 4.527 7.367 1.00 73.84 235 HIS A O 1
ATOM 805 N N . HIS B 1 15 ? 156.150 8.585 1.014 1.00 94.42 135 HIS B N 1
ATOM 806 C CA . HIS B 1 15 ? 155.400 9.727 0.502 1.00 99.20 135 HIS B CA 1
ATOM 807 C C . HIS B 1 15 ? 156.186 10.505 -0.549 1.00 97.61 135 HIS B C 1
ATOM 808 O O . HIS B 1 15 ? 155.685 10.762 -1.647 1.00 91.54 135 HIS B O 1
ATOM 815 N N . LYS B 1 16 ? 157.416 10.882 -0.205 1.00 97.58 136 LYS B N 1
ATOM 816 C CA . LYS B 1 16 ? 158.262 11.651 -1.114 1.00 98.90 136 LYS B CA 1
ATOM 817 C C . LYS B 1 16 ? 159.184 10.738 -1.928 1.00 92.48 136 LYS B C 1
ATOM 818 O O . LYS B 1 16 ? 159.754 11.151 -2.940 1.00 84.37 136 LYS B O 1
ATOM 824 N N . THR B 1 17 ? 159.311 9.493 -1.482 1.00 91.95 137 THR B N 1
ATOM 825 C CA . THR B 1 17 ? 160.148 8.512 -2.163 1.00 83.85 137 THR B CA 1
ATOM 826 C C . THR B 1 17 ? 159.754 8.343 -3.627 1.00 82.23 137 THR B C 1
ATOM 827 O O . THR B 1 17 ? 158.588 8.115 -3.944 1.00 87.00 137 THR B O 1
ATOM 831 N N . ILE B 1 18 ? 160.739 8.466 -4.510 1.00 83.33 138 ILE B N 1
ATOM 832 C CA . ILE B 1 18 ? 160.514 8.384 -5.949 1.00 83.15 138 ILE B CA 1
ATOM 833 C C . ILE B 1 18 ? 161.219 7.169 -6.539 1.00 83.13 138 ILE B C 1
ATOM 834 O O . ILE B 1 18 ? 162.446 7.088 -6.520 1.00 82.38 138 ILE B O 1
ATOM 839 N N . SER B 1 19 ? 160.441 6.232 -7.075 1.00 85.38 139 SER B N 1
ATOM 840 C CA . SER B 1 19 ? 160.996 4.969 -7.554 1.00 82.74 139 SER B CA 1
ATOM 841 C C . SER B 1 19 ? 160.964 4.808 -9.074 1.00 86.60 139 SER B C 1
ATOM 842 O O . SER B 1 19 ? 160.175 5.449 -9.769 1.00 86.91 139 SER B O 1
ATOM 845 N N . PHE B 1 20 ? 161.845 3.948 -9.575 1.00 87.48 140 PHE B N 1
ATOM 846 C CA . PHE B 1 20 ? 161.909 3.611 -10.991 1.00 88.74 140 PHE B CA 1
ATOM 847 C C . PHE B 1 20 ? 162.307 2.147 -11.114 1.00 92.77 140 PHE B C 1
ATOM 848 O O . PHE B 1 20 ? 163.372 1.753 -10.639 1.00 92.47 140 PHE B O 1
ATOM 856 N N . GLY B 1 21 ? 161.462 1.344 -11.753 1.00 98.08 141 GLY B N 1
ATOM 857 C CA . GLY B 1 21 ? 161.734 -0.077 -11.903 1.00 98.44 141 GLY B CA 1
ATOM 858 C C . GLY B 1 21 ? 161.898 -0.764 -10.559 1.00 100.08 141 GLY B C 1
ATOM 859 O O . GLY B 1 21 ? 160.920 -1.015 -9.853 1.00 99.45 141 GLY B O 1
ATOM 860 N N . SER B 1 22 ? 163.143 -1.063 -10.202 1.00 95.06 142 SER B N 1
ATOM 861 C CA . SER B 1 22 ? 163.443 -1.650 -8.899 1.00 97.09 142 SER B CA 1
ATOM 862 C C . SER B 1 22 ? 164.241 -0.665 -8.049 1.00 95.31 142 SER B C 1
ATOM 863 O O . SER B 1 22 ? 164.637 -0.973 -6.923 1.00 93.69 142 SER B O 1
ATOM 866 N N . LEU B 1 23 ? 164.453 0.527 -8.599 1.00 93.35 143 LEU B N 1
ATOM 867 C CA . LEU B 1 23 ? 165.331 1.526 -8.002 1.00 86.31 143 LEU B CA 1
ATOM 868 C C . LEU B 1 23 ? 164.545 2.567 -7.202 1.00 80.64 143 LEU B C 1
ATOM 869 O O . LEU B 1 23 ? 163.721 3.292 -7.755 1.00 82.67 143 LEU B O 1
ATOM 874 N N . THR B 1 24 ? 164.809 2.639 -5.900 1.00 79.14 144 THR B N 1
ATOM 875 C CA . THR B 1 24 ? 164.101 3.569 -5.021 1.00 78.27 144 THR B CA 1
ATOM 876 C C . THR B 1 24 ? 165.031 4.653 -4.484 1.00 74.74 144 THR B C 1
ATOM 877 O O . THR B 1 24 ? 166.092 4.345 -3.950 1.00 72.76 144 THR B O 1
ATOM 881 N N . ILE B 1 25 ? 164.630 5.916 -4.619 1.00 72.37 145 ILE B N 1
ATOM 882 C CA . ILE B 1 25 ? 165.438 7.031 -4.123 1.00 68.15 145 ILE B CA 1
ATOM 883 C C . ILE B 1 25 ? 164.684 7.867 -3.094 1.00 72.02 145 ILE B C 1
ATOM 884 O O . ILE B 1 25 ? 163.751 8.593 -3.435 1.00 72.20 145 ILE B O 1
ATOM 889 N N . ASP B 1 26 ? 165.116 7.775 -1.840 1.00 70.84 146 ASP B N 1
ATOM 890 C CA . ASP B 1 26 ? 164.413 8.389 -0.721 1.00 67.27 146 ASP B CA 1
ATOM 891 C C . ASP B 1 26 ? 165.166 9.604 -0.183 1.00 66.50 146 ASP B C 1
ATOM 892 O O . ASP B 1 26 ? 166.170 9.461 0.507 1.00 67.66 146 ASP B O 1
ATOM 897 N N . PRO B 1 27 ? 164.670 10.810 -0.492 1.00 69.36 147 PRO B N 1
ATOM 898 C CA . PRO B 1 27 ? 165.304 12.064 -0.068 1.00 63.98 147 PRO B CA 1
ATOM 899 C C . PRO B 1 27 ? 165.130 12.381 1.418 1.00 67.51 147 PRO B C 1
ATOM 900 O O . PRO B 1 27 ? 165.794 13.286 1.925 1.00 68.49 147 PRO B O 1
ATOM 904 N N . VAL B 1 28 ? 164.254 11.661 2.110 1.00 67.95 148 VAL B N 1
ATOM 905 C CA . VAL B 1 28 ? 164.030 11.934 3.528 1.00 65.70 148 VAL B CA 1
ATOM 906 C C . VAL B 1 28 ? 165.140 11.329 4.377 1.00 64.65 148 VAL B C 1
ATOM 907 O O . VAL B 1 28 ? 165.641 11.956 5.313 1.00 63.73 148 VAL B O 1
ATOM 911 N N . ASN B 1 29 ? 165.524 10.105 4.039 1.00 67.01 149 ASN B N 1
ATOM 912 C CA . ASN B 1 29 ? 166.610 9.427 4.726 1.00 64.40 149 ASN B CA 1
ATOM 913 C C . ASN B 1 29 ? 167.901 9.454 3.909 1.00 64.75 149 ASN B C 1
ATOM 914 O O . ASN B 1 29 ? 168.928 8.934 4.351 1.00 64.85 149 ASN B O 1
ATOM 919 N N . ARG B 1 30 ? 167.841 10.073 2.730 1.00 59.38 150 ARG B N 1
ATOM 920 C CA . ARG B 1 30 ? 168.965 10.098 1.790 1.00 59.01 150 ARG B CA 1
ATOM 921 C C . ARG B 1 30 ? 169.471 8.686 1.536 1.00 59.52 150 ARG B C 1
ATOM 922 O O . ARG B 1 30 ? 170.653 8.393 1.703 1.00 56.89 150 ARG B O 1
ATOM 930 N N . GLN B 1 31 ? 168.554 7.816 1.134 1.00 60.23 151 GLN B N 1
ATOM 931 C CA . GLN B 1 31 ? 168.837 6.397 1.000 1.00 62.29 151 GLN B CA 1
ATOM 932 C C . GLN B 1 31 ? 168.306 5.881 -0.329 1.00 67.06 151 GLN B C 1
ATOM 933 O O . GLN B 1 31 ? 167.220 6.262 -0.762 1.00 64.65 151 GLN B O 1
ATOM 939 N N . VAL B 1 32 ? 169.084 5.018 -0.974 1.00 67.30 152 VAL B N 1
ATOM 940 C CA . VAL B 1 32 ? 168.709 4.458 -2.264 1.00 67.90 152 VAL B CA 1
ATOM 941 C C . VAL B 1 32 ? 168.852 2.934 -2.266 1.00 72.21 152 VAL B C 1
ATOM 942 O O . VAL B 1 32 ? 169.824 2.391 -1.738 1.00 70.19 152 VAL B O 1
ATOM 946 N N . MET B 1 33 ? 167.862 2.252 -2.841 1.00 75.37 153 MET B N 1
ATOM 947 C CA . MET B 1 33 ? 167.859 0.793 -2.915 1.00 77.44 153 MET B CA 1
ATOM 948 C C . MET B 1 33 ? 167.677 0.305 -4.351 1.00 78.75 153 MET B C 1
ATOM 949 O O . MET B 1 33 ? 166.825 0.809 -5.084 1.00 76.64 153 MET B O 1
ATOM 954 N N . LEU B 1 34 ? 168.477 -0.683 -4.743 1.00 78.76 154 LEU B N 1
ATOM 955 C CA . LEU B 1 34 ? 168.417 -1.233 -6.094 1.00 83.49 154 LEU B CA 1
ATOM 956 C C . LEU B 1 34 ? 167.865 -2.657 -6.075 1.00 89.13 154 LEU B C 1
ATOM 957 O O . LEU B 1 34 ? 168.626 -3.627 -6.101 1.00 87.65 154 LEU B O 1
ATOM 962 N N . GLY B 1 35 ? 166.540 -2.775 -6.032 1.00 92.06 155 GLY B N 1
ATOM 963 C CA . GLY B 1 35 ? 165.884 -4.070 -6.023 1.00 92.46 155 GLY B CA 1
ATOM 964 C C . GLY B 1 35 ? 166.260 -4.895 -4.808 1.00 90.96 155 GLY B C 1
ATOM 965 O O . GLY B 1 35 ? 167.067 -5.824 -4.897 1.00 85.77 155 GLY B O 1
ATOM 966 N N . GLY B 1 36 ? 165.674 -4.550 -3.666 1.00 95.66 156 GLY B N 1
ATOM 967 C CA . GLY B 1 36 ? 165.972 -5.230 -2.420 1.00 92.21 156 GLY B CA 1
ATOM 968 C C . GLY B 1 36 ? 167.258 -4.725 -1.796 1.00 91.12 156 GLY B C 1
ATOM 969 O O . GLY B 1 36 ? 167.243 -4.165 -0.701 1.00 90.21 156 GLY B O 1
ATOM 970 N N . GLU B 1 37 ? 168.370 -4.916 -2.502 1.00 91.38 157 GLU B N 1
ATOM 971 C CA . GLU B 1 37 ? 169.682 -4.498 -2.015 1.00 87.70 157 GLU B CA 1
ATOM 972 C C . GLU B 1 37 ? 169.783 -2.990 -1.794 1.00 86.61 157 GLU B C 1
ATOM 973 O O . GLU B 1 37 ? 169.238 -2.199 -2.564 1.00 86.34 157 GLU B O 1
ATOM 979 N N . ASN B 1 38 ? 170.488 -2.606 -0.733 1.00 87.17 158 ASN B N 1
ATOM 980 C CA . ASN B 1 38 ? 170.668 -1.202 -0.379 1.00 80.62 158 ASN B CA 1
ATOM 981 C C . ASN B 1 38 ? 172.039 -0.699 -0.826 1.00 78.69 158 ASN B C 1
ATOM 982 O O . ASN B 1 38 ? 173.070 -1.117 -0.292 1.00 75.61 158 ASN B O 1
ATOM 987 N N . VAL B 1 39 ? 172.043 0.205 -1.801 1.00 77.16 159 VAL B N 1
ATOM 988 C CA . VAL B 1 39 ? 173.285 0.693 -2.394 1.00 69.02 159 VAL B CA 1
ATOM 989 C C . VAL B 1 39 ? 173.854 1.913 -1.663 1.00 61.80 159 VAL B C 1
ATOM 990 O O . VAL B 1 39 ? 173.183 2.935 -1.509 1.00 58.13 159 VAL B O 1
ATOM 994 N N . ALA B 1 40 ? 175.099 1.782 -1.214 1.00 61.20 160 ALA B N 1
ATOM 995 C CA . ALA B 1 40 ? 175.788 2.841 -0.484 1.00 60.84 160 ALA B CA 1
ATOM 996 C C . ALA B 1 40 ? 176.276 3.948 -1.412 1.00 62.70 160 ALA B C 1
ATOM 997 O O . ALA B 1 40 ? 177.169 3.733 -2.237 1.00 64.18 160 ALA B O 1
ATOM 999 N N . LEU B 1 41 ? 175.691 5.133 -1.271 1.00 56.46 161 LEU B N 1
ATOM 1000 C CA . LEU B 1 41 ? 176.085 6.275 -2.085 1.00 56.08 161 LEU B CA 1
ATOM 1001 C C . LEU B 1 41 ? 176.662 7.405 -1.248 1.00 51.75 161 LEU B C 1
ATOM 1002 O O . LEU B 1 41 ? 176.120 7.752 -0.204 1.00 57.72 161 LEU B O 1
ATOM 1007 N N . SER B 1 42 ? 177.759 7.983 -1.720 1.00 46.84 162 SER B N 1
ATOM 1008 C CA . SER B 1 42 ? 178.311 9.168 -1.094 1.00 42.21 162 SER B CA 1
ATOM 1009 C C . SER B 1 42 ? 177.379 10.360 -1.317 1.00 48.03 162 SER B C 1
ATOM 1010 O O . SER B 1 42 ? 176.366 10.254 -2.012 1.00 48.81 162 SER B O 1
ATOM 1013 N N . THR B 1 43 ? 177.733 11.495 -0.725 1.00 47.44 163 THR B N 1
ATOM 1014 C CA . THR B 1 43 ? 176.921 12.703 -0.796 1.00 49.73 163 THR B CA 1
ATOM 1015 C C . THR B 1 43 ? 176.765 13.209 -2.231 1.00 51.42 163 THR B C 1
ATOM 1016 O O . THR B 1 43 ? 175.671 13.594 -2.648 1.00 51.23 163 THR B O 1
ATOM 1020 N N . ALA B 1 44 ? 177.861 13.202 -2.983 1.00 50.87 164 ALA B N 1
ATOM 1021 C CA . ALA B 1 44 ? 177.826 13.637 -4.376 1.00 49.89 164 ALA B CA 1
ATOM 1022 C C . ALA B 1 44 ? 177.079 12.632 -5.247 1.00 48.88 164 ALA B C 1
ATOM 1023 O O . ALA B 1 44 ? 176.311 13.014 -6.124 1.00 47.93 164 ALA B O 1
ATOM 1025 N N . ASP B 1 45 ? 177.310 11.347 -4.996 1.00 49.75 165 ASP B N 1
ATOM 1026 C CA . ASP B 1 45 ? 176.634 10.293 -5.736 1.00 47.62 165 ASP B CA 1
ATOM 1027 C C . ASP B 1 45 ? 175.128 10.468 -5.621 1.00 49.54 165 ASP B C 1
ATOM 1028 O O . ASP B 1 45 ? 174.394 10.250 -6.580 1.00 50.71 165 ASP B O 1
ATOM 1033 N N . PHE B 1 46 ? 174.673 10.871 -4.440 1.00 49.21 166 PHE B N 1
ATOM 1034 C CA . PHE B 1 46 ? 173.248 10.986 -4.180 1.00 50.12 166 PHE B CA 1
ATOM 1035 C C . PHE B 1 46 ? 172.686 12.275 -4.757 1.00 55.51 166 PHE B C 1
ATOM 1036 O O . PHE B 1 46 ? 171.640 12.275 -5.402 1.00 57.40 166 PHE B O 1
ATOM 1044 N N . ASP B 1 47 ? 173.380 13.379 -4.515 1.00 55.53 167 ASP B N 1
ATOM 1045 C CA . ASP B 1 47 ? 172.892 14.674 -4.960 1.00 52.92 167 ASP B CA 1
ATOM 1046 C C . ASP B 1 47 ? 172.875 14.757 -6.480 1.00 54.51 167 ASP B C 1
ATOM 1047 O O . ASP B 1 47 ? 172.057 15.473 -7.058 1.00 55.71 167 ASP B O 1
ATOM 1052 N N . MET B 1 48 ? 173.771 14.008 -7.118 1.00 55.21 168 MET B N 1
ATOM 1053 C CA . MET B 1 48 ? 173.837 13.949 -8.578 1.00 54.73 168 MET B CA 1
ATOM 1054 C C . MET B 1 48 ? 172.740 13.050 -9.145 1.00 57.03 168 MET B C 1
ATOM 1055 O O . MET B 1 48 ? 172.070 13.411 -10.109 1.00 58.68 168 MET B O 1
ATOM 1060 N N . LEU B 1 49 ? 172.557 11.880 -8.543 1.00 56.29 169 LEU B N 1
ATOM 1061 C CA . LEU B 1 49 ? 171.510 10.968 -8.978 1.00 52.80 169 LEU B CA 1
ATOM 1062 C C . LEU B 1 49 ? 170.136 11.585 -8.747 1.00 54.54 169 LEU B C 1
ATOM 1063 O O . LEU B 1 49 ? 169.220 11.400 -9.544 1.00 55.69 169 LEU B O 1
ATOM 1068 N N . TRP B 1 50 ? 170.000 12.326 -7.654 1.00 58.11 170 TRP B N 1
ATOM 1069 C CA . TRP B 1 50 ? 168.725 12.946 -7.322 1.00 61.72 170 TRP B CA 1
ATOM 1070 C C . TRP B 1 50 ? 168.351 13.963 -8.391 1.00 65.44 170 TRP B C 1
ATOM 1071 O O . TRP B 1 50 ? 167.206 14.011 -8.845 1.00 66.44 170 TRP B O 1
ATOM 1082 N N . GLU B 1 51 ? 169.331 14.760 -8.801 1.00 63.32 171 GLU B N 1
ATOM 1083 C CA . GLU B 1 51 ? 169.132 15.738 -9.858 1.00 60.74 171 GLU B CA 1
ATOM 1084 C C . GLU B 1 51 ? 168.598 15.080 -11.120 1.00 60.23 171 GLU B C 1
ATOM 1085 O O . GLU B 1 51 ? 167.527 15.440 -11.603 1.00 69.24 171 GLU B O 1
ATOM 1091 N N . LEU B 1 52 ? 169.346 14.109 -11.637 1.00 61.33 172 LEU B N 1
ATOM 1092 C CA . LEU B 1 52 ? 168.987 13.403 -12.866 1.00 63.89 172 LEU B CA 1
ATOM 1093 C C . LEU B 1 52 ? 167.583 12.827 -12.811 1.00 68.42 172 LEU B C 1
ATOM 1094 O O . LEU B 1 52 ? 166.784 13.023 -13.724 1.00 67.31 172 LEU B O 1
ATOM 1099 N N . ALA B 1 53 ? 167.299 12.110 -11.730 1.00 67.30 173 ALA B N 1
ATOM 1100 C CA . ALA B 1 53 ? 166.018 11.441 -11.560 1.00 68.74 173 ALA B CA 1
ATOM 1101 C C . ALA B 1 53 ? 164.862 12.433 -11.519 1.00 71.17 173 ALA B C 1
ATOM 1102 O O . ALA B 1 53 ? 163.754 12.126 -11.964 1.00 72.84 173 ALA B O 1
ATOM 1104 N N . THR B 1 54 ? 165.123 13.617 -10.976 1.00 71.61 174 THR B N 1
ATOM 1105 C CA . THR B 1 54 ? 164.116 14.668 -10.921 1.00 72.87 174 THR B CA 1
ATOM 1106 C C . THR B 1 54 ? 163.710 15.044 -12.336 1.00 75.10 174 THR B C 1
ATOM 1107 O O . THR B 1 54 ? 162.526 15.144 -12.656 1.00 76.03 174 THR B O 1
ATOM 1111 N N . HIS B 1 55 ? 164.709 15.235 -13.187 1.00 74.06 175 HIS B N 1
ATOM 1112 C CA . HIS B 1 55 ? 164.467 15.512 -14.591 1.00 76.89 175 HIS B CA 1
ATOM 1113 C C . HIS B 1 55 ? 164.693 14.250 -15.415 1.00 72.09 175 HIS B C 1
ATOM 1114 O O . HIS B 1 55 ? 165.509 14.226 -16.336 1.00 72.64 175 HIS B O 1
ATOM 1121 N N . ALA B 1 56 ? 163.966 13.197 -15.057 1.00 70.38 176 ALA B N 1
ATOM 1122 C CA . ALA B 1 56 ? 164.068 11.910 -15.733 1.00 74.57 176 ALA B CA 1
ATOM 1123 C C . ALA B 1 56 ? 163.741 12.028 -17.220 1.00 76.91 176 ALA B C 1
ATOM 1124 O O . ALA B 1 56 ? 162.742 12.637 -17.606 1.00 75.08 176 ALA B O 1
ATOM 1126 N N . GLY B 1 57 ? 164.600 11.456 -18.055 1.00 71.82 177 GLY B N 1
ATOM 1127 C CA . GLY B 1 57 ? 164.400 11.508 -19.488 1.00 74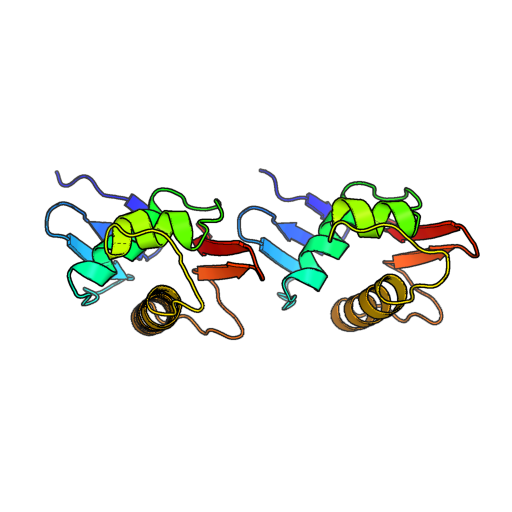.65 177 GLY B CA 1
ATOM 1128 C C . GLY B 1 57 ? 164.787 12.849 -20.079 1.00 77.24 177 GLY B C 1
ATOM 1129 O O . GLY B 1 57 ? 164.799 13.017 -21.301 1.00 77.06 177 GLY B O 1
ATOM 1130 N N . GLN B 1 58 ? 165.102 13.809 -19.215 1.00 73.27 178 GLN B N 1
ATOM 1131 C CA . GLN B 1 58 ? 165.524 15.127 -19.671 1.00 75.55 178 GLN B CA 1
ATOM 1132 C C . GLN B 1 58 ? 167.044 15.238 -19.696 1.00 74.34 178 GLN B C 1
ATOM 1133 O O . GLN B 1 58 ? 167.717 14.944 -18.703 1.00 73.96 178 GLN B O 1
ATOM 1139 N N . ILE B 1 59 ? 167.580 15.668 -20.832 1.00 68.04 179 ILE B N 1
ATOM 1140 C CA . ILE B 1 59 ? 169.018 15.852 -20.971 1.00 67.42 179 ILE B CA 1
ATOM 1141 C C . ILE B 1 59 ? 169.499 16.993 -20.087 1.00 66.88 179 ILE B C 1
ATOM 1142 O O . ILE B 1 59 ? 169.169 18.158 -20.329 1.00 63.19 179 ILE B O 1
ATOM 1147 N N . MET B 1 60 ? 170.270 16.651 -19.058 1.00 64.23 180 MET B N 1
ATOM 1148 C CA . MET B 1 60 ? 170.873 17.655 -18.185 1.00 66.06 180 MET B CA 1
ATOM 1149 C C . MET B 1 60 ? 172.240 18.050 -18.724 1.00 60.18 180 MET B C 1
ATOM 1150 O O . MET B 1 60 ? 173.140 17.217 -18.822 1.00 55.63 180 MET B O 1
ATOM 1155 N N . ASP B 1 61 ? 172.393 19.319 -19.082 1.00 60.04 181 ASP B N 1
ATOM 1156 C CA . ASP B 1 61 ? 173.636 19.771 -19.686 1.00 63.19 181 ASP B CA 1
ATOM 1157 C C . ASP B 1 61 ? 174.650 20.135 -18.614 1.00 61.08 181 ASP B C 1
ATOM 1158 O O . ASP B 1 61 ? 174.275 20.495 -17.501 1.00 60.99 181 ASP B O 1
ATOM 1163 N N . ARG B 1 62 ? 175.929 20.041 -18.963 1.00 57.94 182 ARG B N 1
ATOM 1164 C CA . ARG B 1 62 ? 177.018 20.210 -18.003 1.00 65.03 182 ARG B CA 1
ATOM 1165 C C . ARG B 1 62 ? 176.948 21.474 -17.144 1.00 69.63 182 ARG B C 1
ATOM 1166 O O . ARG B 1 62 ? 177.134 21.411 -15.926 1.00 65.97 182 ARG B O 1
ATOM 1174 N N . ASP B 1 63 ? 176.675 22.614 -17.768 1.00 73.01 183 ASP B N 1
ATOM 1175 C CA . ASP B 1 63 ? 176.561 23.852 -17.011 1.00 70.21 183 ASP B CA 1
ATOM 1176 C C . ASP B 1 63 ? 175.428 23.755 -16.000 1.00 66.24 183 ASP B C 1
ATOM 1177 O O . ASP B 1 63 ? 175.584 24.156 -14.852 1.00 67.65 183 ASP B O 1
ATOM 1182 N N . ALA B 1 64 ? 174.296 23.205 -16.430 1.00 63.39 184 ALA B N 1
ATOM 1183 C CA . ALA B 1 64 ? 173.139 23.042 -15.552 1.00 68.81 184 ALA B CA 1
ATOM 1184 C C . ALA B 1 64 ? 173.440 22.177 -14.324 1.00 63.14 184 ALA B C 1
ATOM 1185 O O . ALA B 1 64 ? 172.917 22.426 -13.242 1.00 61.94 184 ALA B O 1
ATOM 1187 N N . LEU B 1 65 ? 174.278 21.160 -14.502 1.00 63.94 185 LEU B N 1
ATO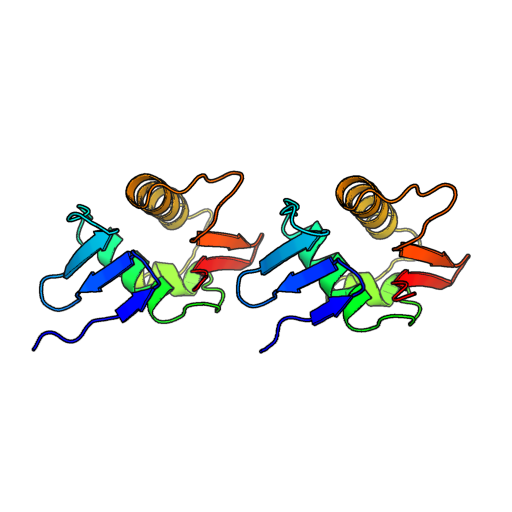M 1188 C CA . LEU B 1 65 ? 174.651 20.272 -13.407 1.00 62.67 185 LEU B CA 1
ATOM 1189 C C . LEU B 1 65 ? 175.495 20.982 -12.352 1.00 59.78 185 LEU B C 1
ATOM 1190 O O . LEU B 1 65 ? 175.202 20.904 -11.165 1.00 57.75 185 LEU B O 1
ATOM 1195 N N . LEU B 1 66 ? 176.544 21.668 -12.793 1.00 60.39 186 LEU B N 1
ATOM 1196 C CA . LEU B 1 66 ? 177.434 22.379 -11.886 1.00 57.83 186 LEU B CA 1
ATOM 1197 C C . LEU B 1 66 ? 176.705 23.446 -11.076 1.00 66.02 186 LEU B C 1
ATOM 1198 O O . LEU B 1 66 ? 176.957 23.594 -9.882 1.00 67.24 186 LEU B O 1
ATOM 1203 N N . LYS B 1 67 ? 175.805 24.180 -11.725 1.00 66.63 187 LYS B N 1
ATOM 1204 C CA . LYS B 1 67 ? 175.006 25.193 -11.042 1.00 67.10 187 LYS B CA 1
ATOM 1205 C C . LYS B 1 67 ? 174.236 24.585 -9.878 1.00 69.03 187 LYS B C 1
ATOM 1206 O O . LYS B 1 67 ? 174.421 24.973 -8.724 1.00 74.12 187 LYS B O 1
ATOM 1212 N N . ASN B 1 68 ? 173.382 23.619 -10.188 1.00 63.80 188 ASN B N 1
ATOM 1213 C CA . ASN B 1 68 ? 172.543 22.987 -9.180 1.00 67.41 188 ASN B CA 1
ATOM 1214 C C . ASN B 1 68 ? 173.315 22.239 -8.095 1.00 69.02 188 ASN B C 1
ATOM 1215 O O . ASN B 1 68 ? 172.806 22.048 -6.990 1.00 71.73 188 ASN B O 1
ATOM 1220 N N . LEU B 1 69 ? 174.542 21.826 -8.399 1.00 63.87 189 LEU B N 1
ATOM 1221 C CA . LEU B 1 69 ? 175.261 20.917 -7.508 1.00 65.88 189 LEU B CA 1
ATOM 1222 C C . LEU B 1 69 ? 176.471 21.489 -6.764 1.00 67.01 189 LEU B C 1
ATOM 1223 O O . LEU B 1 69 ? 176.958 20.865 -5.822 1.00 64.57 189 LEU B O 1
ATOM 1228 N N . ARG B 1 70 ? 176.965 22.654 -7.167 1.00 65.60 190 ARG B N 1
ATOM 1229 C CA . ARG B 1 70 ? 178.188 23.160 -6.541 1.00 68.72 190 ARG B CA 1
ATOM 1230 C C . ARG B 1 70 ? 178.109 24.491 -5.755 1.00 77.91 190 ARG B C 1
ATOM 1231 O O . ARG B 1 70 ? 178.414 24.492 -4.558 1.00 86.10 190 ARG B O 1
ATOM 1239 N N . GLY B 1 71 ? 177.714 25.609 -6.368 1.00 70.48 191 GLY B N 1
ATOM 1240 C CA . GLY B 1 71 ? 177.378 25.730 -7.772 1.00 68.77 191 GLY B CA 1
ATOM 1241 C C . GLY B 1 71 ? 178.327 26.702 -8.443 1.00 76.32 191 GLY B C 1
ATOM 1242 O O . GLY B 1 71 ? 178.459 27.847 -8.011 1.00 75.53 191 GLY B O 1
ATOM 1243 N N . VAL B 1 72 ? 179.001 26.250 -9.495 1.00 73.49 192 VAL B N 1
ATOM 1244 C CA . VAL B 1 72 ? 179.976 27.088 -10.180 1.00 71.03 192 VAL B CA 1
ATOM 1245 C C . VAL B 1 72 ? 179.667 27.191 -11.663 1.00 71.00 192 VAL B C 1
ATOM 1246 O O . VAL B 1 72 ? 178.743 26.548 -12.157 1.00 70.61 192 VAL B O 1
ATOM 1250 N N . THR B 1 73 ? 180.446 28.004 -12.369 1.00 75.01 193 THR B N 1
ATOM 1251 C CA . THR B 1 73 ? 180.247 28.205 -13.802 1.00 76.49 193 THR B CA 1
ATOM 1252 C C . THR B 1 73 ? 181.053 27.211 -14.641 1.00 74.83 193 THR B C 1
ATOM 1253 O O . THR B 1 73 ? 182.247 27.004 -14.403 1.00 73.65 193 THR B O 1
ATOM 1257 N N . TYR B 1 74 ? 180.393 26.592 -15.616 1.00 69.02 194 TYR B N 1
ATOM 1258 C CA . TYR B 1 74 ? 181.078 25.731 -16.573 1.00 72.33 194 TYR B CA 1
ATOM 1259 C C . TYR B 1 74 ? 181.995 26.582 -17.453 1.00 70.52 194 TYR B C 1
ATOM 1260 O O . TYR B 1 74 ? 181.521 27.412 -18.224 1.00 76.61 194 TYR B O 1
ATOM 1269 N N . ASP B 1 75 ? 183.303 26.370 -17.340 1.00 66.23 195 ASP B N 1
ATOM 1270 C CA . ASP B 1 75 ? 184.274 27.197 -18.053 1.00 69.17 195 ASP B CA 1
ATOM 1271 C C . ASP B 1 75 ? 184.623 26.627 -19.429 1.00 77.08 195 ASP B C 1
ATOM 1272 O O . ASP B 1 75 ? 185.685 26.919 -19.983 1.00 74.71 195 ASP B O 1
ATOM 1277 N N . GLY B 1 76 ? 183.725 25.810 -19.972 1.00 75.54 196 GLY B N 1
ATOM 1278 C CA . GLY B 1 76 ? 183.943 25.180 -21.260 1.00 70.15 196 GLY B CA 1
ATOM 1279 C C . GLY B 1 76 ? 184.933 24.029 -21.208 1.00 74.91 196 GLY B C 1
ATOM 1280 O O . GLY B 1 76 ? 185.056 23.269 -22.167 1.00 76.98 196 GLY B O 1
ATOM 1281 N N . MET B 1 77 ? 185.639 23.899 -20.088 1.00 73.88 197 MET B N 1
ATOM 1282 C CA . MET B 1 77 ? 186.657 22.865 -19.933 1.00 69.85 197 MET B CA 1
ATOM 1283 C C . MET B 1 77 ? 186.709 22.342 -18.498 1.00 75.67 197 MET B C 1
ATOM 1284 O O . MET B 1 77 ? 187.598 22.692 -17.720 1.00 79.10 197 MET B O 1
ATOM 1289 N N . ASP B 1 78 ? 185.747 21.494 -18.154 1.00 73.63 198 ASP B N 1
ATOM 1290 C CA . ASP B 1 78 ? 185.628 20.976 -16.798 1.00 64.84 198 ASP B CA 1
ATOM 1291 C C . ASP B 1 78 ? 185.108 19.551 -16.907 1.00 62.28 198 ASP B C 1
ATOM 1292 O O . ASP B 1 78 ? 184.093 19.307 -17.557 1.00 59.81 198 ASP B O 1
ATOM 1297 N N . ARG B 1 79 ? 185.805 18.607 -16.283 1.00 58.78 199 ARG B N 1
ATOM 1298 C CA . ARG B 1 79 ? 185.487 17.194 -16.472 1.00 57.23 199 ARG B CA 1
ATOM 1299 C C . ARG B 1 79 ? 184.959 16.513 -15.205 1.00 57.76 199 ARG B C 1
ATOM 1300 O O . ARG B 1 79 ? 184.675 15.310 -15.197 1.00 54.15 199 ARG B O 1
ATOM 1308 N N . SER B 1 80 ? 184.795 17.308 -14.152 1.00 57.84 200 SER B N 1
ATOM 1309 C CA . SER B 1 80 ? 184.311 16.825 -12.865 1.00 52.83 200 SER B CA 1
ATOM 1310 C C . SER B 1 80 ? 182.936 16.172 -12.960 1.00 52.39 200 SER B C 1
ATOM 1311 O O . SER B 1 80 ? 182.651 15.199 -12.255 1.00 56.27 200 SER B O 1
ATOM 1314 N N . VAL B 1 81 ? 182.078 16.717 -13.813 1.00 47.79 201 VAL B N 1
ATOM 1315 C CA . VAL B 1 81 ? 180.758 16.136 -14.007 1.00 48.53 201 VAL B CA 1
ATOM 1316 C C . VAL B 1 81 ? 180.923 14.771 -14.649 1.00 50.22 201 VAL B C 1
ATOM 1317 O O . VAL B 1 81 ? 180.244 13.815 -14.281 1.00 47.12 201 VAL B O 1
ATOM 1321 N N . ASP B 1 82 ? 181.847 14.685 -15.603 1.00 51.09 202 ASP B N 1
ATOM 1322 C CA . ASP B 1 82 ? 182.110 13.430 -16.291 1.00 50.23 202 ASP B CA 1
ATOM 1323 C C . ASP B 1 82 ? 182.632 12.406 -15.294 1.00 44.98 202 ASP B C 1
ATOM 1324 O O . ASP B 1 82 ? 182.146 11.277 -15.240 1.00 47.24 202 ASP B O 1
ATOM 1329 N N . VAL B 1 83 ? 183.616 12.809 -14.500 1.00 45.94 203 VAL B N 1
ATOM 1330 C CA . VAL B 1 83 ? 184.139 11.947 -13.441 1.00 48.35 203 VAL B CA 1
ATOM 1331 C C . VAL B 1 83 ? 183.055 11.542 -12.444 1.00 43.48 203 VAL B C 1
ATOM 1332 O O . VAL B 1 83 ? 182.966 10.375 -12.053 1.00 45.61 203 VAL B O 1
ATOM 1336 N N . ALA B 1 84 ? 182.231 12.502 -12.040 1.00 36.94 204 ALA B N 1
ATOM 1337 C CA . ALA B 1 84 ? 181.140 12.214 -11.120 1.00 40.28 204 ALA B CA 1
ATOM 1338 C C . ALA B 1 84 ? 180.214 11.154 -11.699 1.00 45.53 204 ALA B C 1
ATOM 1339 O O . ALA B 1 84 ? 179.778 10.239 -10.991 1.00 42.07 204 ALA B O 1
ATOM 1341 N N . ILE B 1 85 ? 179.931 11.283 -12.995 1.00 49.96 205 ILE B N 1
ATOM 1342 C CA . ILE B 1 85 ? 179.040 10.368 -13.701 1.00 46.52 205 ILE B CA 1
ATOM 1343 C C . ILE B 1 85 ? 179.580 8.940 -13.694 1.00 50.53 205 ILE B C 1
ATOM 1344 O O . ILE B 1 85 ?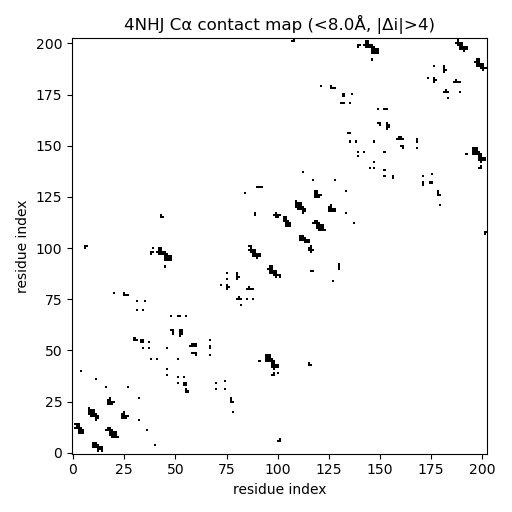 178.852 7.994 -13.382 1.00 52.97 205 ILE B O 1
ATOM 1349 N N . SER B 1 86 ? 180.858 8.791 -14.028 1.00 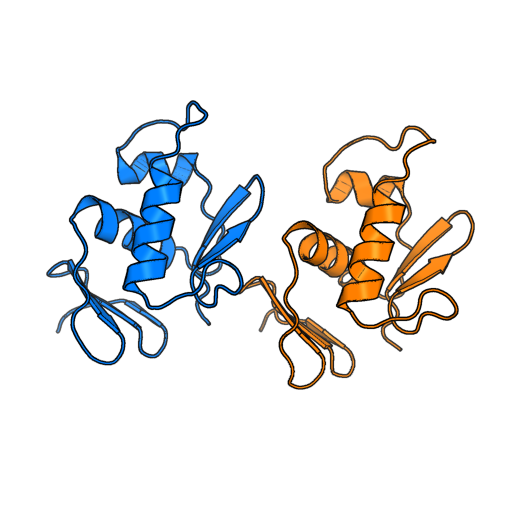49.48 206 SER B N 1
ATOM 1350 C CA . SER B 1 86 ? 181.505 7.483 -13.994 1.00 51.19 206 SER B CA 1
ATOM 1351 C C . SER B 1 86 ? 181.438 6.824 -12.611 1.00 55.65 206 SER B C 1
ATOM 1352 O O . SER B 1 86 ? 181.067 5.653 -12.500 1.00 59.14 206 SER B O 1
ATOM 1355 N N . ARG B 1 87 ? 181.795 7.571 -11.566 1.00 45.55 207 ARG B N 1
ATOM 1356 C CA . ARG B 1 87 ? 181.720 7.052 -10.202 1.00 47.14 207 ARG B CA 1
ATOM 1357 C C . ARG B 1 87 ? 180.297 6.620 -9.850 1.00 53.27 207 ARG B C 1
ATOM 1358 O O . ARG B 1 87 ? 180.096 5.647 -9.115 1.00 54.57 207 ARG B O 1
ATOM 1366 N N . LEU B 1 88 ? 179.311 7.344 -10.372 1.00 48.73 208 LEU B N 1
ATOM 1367 C CA . LEU B 1 88 ? 177.918 6.973 -10.159 1.00 54.60 208 LEU B CA 1
ATOM 1368 C C . LEU B 1 88 ? 177.586 5.714 -10.956 1.00 56.53 208 LEU B C 1
ATOM 1369 O O . LEU B 1 88 ? 176.987 4.773 -10.429 1.00 55.64 208 LEU B O 1
ATOM 1374 N N . ARG B 1 89 ? 177.977 5.708 -12.229 1.00 57.12 209 ARG B N 1
ATOM 1375 C CA . ARG B 1 89 ? 177.713 4.575 -13.115 1.00 59.15 209 ARG B CA 1
ATOM 1376 C C . ARG B 1 89 ? 178.232 3.245 -12.563 1.00 61.40 209 ARG B C 1
ATOM 1377 O O . ARG B 1 89 ? 177.590 2.210 -12.728 1.00 65.27 209 ARG B O 1
ATOM 1385 N N . LYS B 1 90 ? 179.381 3.280 -11.894 1.00 62.26 210 LYS B N 1
ATOM 1386 C CA . LYS B 1 90 ? 179.946 2.079 -11.276 1.00 64.15 210 LYS B CA 1
ATOM 1387 C C . LYS B 1 90 ? 179.139 1.602 -10.066 1.00 60.69 210 LYS B C 1
ATOM 1388 O O . LYS B 1 90 ? 178.892 0.407 -9.913 1.00 63.26 210 LYS B O 1
ATOM 1394 N N . LYS B 1 91 ? 178.727 2.534 -9.210 1.00 60.53 211 LYS B N 1
ATOM 1395 C CA . LYS B 1 91 ? 177.999 2.177 -7.991 1.00 64.43 211 LYS B CA 1
ATOM 1396 C C . LYS B 1 91 ? 176.562 1.755 -8.268 1.00 65.05 211 LYS B C 1
ATOM 1397 O O . LYS B 1 91 ? 175.950 1.055 -7.464 1.00 67.24 211 LYS B O 1
ATOM 1403 N N . LEU B 1 92 ? 176.025 2.178 -9.406 1.00 67.11 212 LEU B N 1
ATOM 1404 C CA . LEU B 1 92 ? 174.663 1.815 -9.771 1.00 67.08 212 LEU B CA 1
ATOM 1405 C C . LEU B 1 92 ? 174.625 0.508 -10.544 1.00 70.53 212 LEU B C 1
ATOM 1406 O O . LEU B 1 92 ? 173.549 0.032 -10.907 1.00 69.59 212 LEU B O 1
ATOM 1411 N N . LEU B 1 93 ? 175.803 -0.064 -10.784 1.00 73.24 213 LEU B N 1
ATOM 1412 C CA . LEU B 1 93 ? 175.942 -1.232 -11.648 1.00 74.87 213 LEU B CA 1
ATOM 1413 C C . LEU B 1 93 ? 175.344 -0.926 -13.013 1.00 73.05 213 LEU B C 1
ATOM 1414 O O . LEU B 1 93 ? 174.277 -1.429 -13.364 1.00 76.61 213 LEU B O 1
ATOM 1419 N N . ASP B 1 94 ? 176.031 -0.080 -13.769 1.00 71.92 214 ASP B N 1
ATOM 1420 C CA . ASP B 1 94 ? 175.555 0.332 -15.080 1.00 74.51 214 ASP B CA 1
ATOM 1421 C C . ASP B 1 94 ? 176.745 0.521 -16.003 1.00 75.68 214 ASP B C 1
ATOM 1422 O O . ASP B 1 94 ? 177.480 1.503 -15.886 1.00 73.70 214 ASP B O 1
ATOM 1427 N N . ASN B 1 95 ? 176.939 -0.426 -16.913 1.00 79.41 215 ASN B N 1
ATOM 1428 C CA . ASN B 1 95 ? 178.083 -0.389 -17.812 1.00 77.32 215 ASN B CA 1
ATOM 1429 C C . ASN B 1 95 ? 178.025 0.803 -18.762 1.00 83.88 215 ASN B C 1
ATOM 1430 O O . ASN B 1 95 ? 177.057 0.964 -19.504 1.00 82.61 215 ASN B O 1
ATOM 1435 N N . ALA B 1 96 ? 179.068 1.632 -18.730 1.00 79.82 216 ALA B N 1
ATOM 1436 C CA . ALA B 1 96 ? 179.108 2.868 -19.511 1.00 78.23 216 ALA B CA 1
ATOM 1437 C C . ALA B 1 96 ? 179.223 2.614 -21.015 1.00 88.17 216 ALA B C 1
ATOM 1438 O O . ALA B 1 96 ? 178.858 3.471 -21.826 1.00 84.97 216 ALA B O 1
ATOM 1440 N N . THR B 1 97 ? 179.740 1.441 -21.376 1.00 87.29 217 THR B N 1
ATOM 1441 C CA . THR B 1 97 ? 179.859 1.043 -22.775 1.00 88.25 217 THR B CA 1
ATOM 1442 C C . THR B 1 97 ? 178.483 1.017 -23.436 1.00 92.78 217 THR B C 1
ATOM 1443 O O . THR B 1 97 ? 178.321 1.454 -24.578 1.00 89.23 217 THR B O 1
ATOM 1447 N N . GLU B 1 98 ? 177.495 0.511 -22.704 1.00 86.04 218 GLU B N 1
ATOM 1448 C CA . GLU B 1 98 ? 176.108 0.561 -23.148 1.00 87.63 218 GLU B CA 1
ATOM 1449 C C . GLU B 1 98 ? 175.161 0.705 -21.963 1.00 92.73 218 GLU B C 1
ATOM 1450 O O . GLU B 1 98 ? 174.582 -0.277 -21.493 1.00 95.20 218 GLU B O 1
ATOM 1456 N N . PRO B 1 99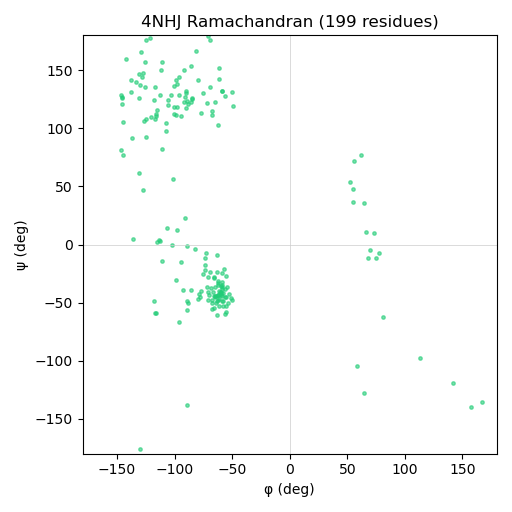 ? 175.002 1.946 -21.481 1.00 88.08 219 PRO B N 1
ATOM 1457 C CA . PRO B 1 99 ? 174.276 2.253 -20.245 1.00 81.69 219 PRO B CA 1
ATOM 1458 C C . PRO B 1 99 ? 172.771 2.026 -20.336 1.00 80.84 219 PRO B C 1
ATOM 1459 O O . PRO B 1 99 ? 172.137 2.410 -21.315 1.00 83.74 219 PRO B O 1
ATOM 1463 N N . TYR B 1 100 ? 172.210 1.406 -19.304 1.00 88.13 220 TYR B N 1
ATOM 1464 C CA . TYR B 1 100 ? 170.764 1.240 -19.194 1.00 90.32 220 TYR B CA 1
ATOM 1465 C C . TYR B 1 100 ? 170.143 2.388 -18.393 1.00 86.07 220 TYR B C 1
ATOM 1466 O O . TYR B 1 100 ? 169.068 2.886 -18.733 1.00 84.72 220 TYR B O 1
ATOM 1475 N N . ARG B 1 101 ? 170.833 2.810 -17.336 1.00 78.51 221 ARG B N 1
ATOM 1476 C CA . ARG B 1 101 ? 170.301 3.826 -16.434 1.00 77.23 221 ARG B CA 1
ATOM 1477 C C . ARG B 1 101 ? 170.648 5.254 -16.849 1.00 72.94 221 ARG B C 1
ATOM 1478 O O . ARG B 1 101 ? 169.761 6.085 -17.033 1.00 70.26 221 ARG B O 1
ATOM 1486 N N . ILE B 1 102 ? 171.939 5.535 -16.994 1.00 73.65 222 ILE B N 1
ATOM 1487 C CA . ILE B 1 102 ? 172.396 6.897 -17.247 1.00 65.97 222 ILE B CA 1
ATOM 1488 C C . ILE B 1 102 ? 173.088 7.020 -18.591 1.00 63.25 222 ILE B C 1
ATOM 1489 O O . ILE B 1 102 ? 174.211 6.555 -18.770 1.00 60.96 222 ILE B O 1
ATOM 1494 N N . LYS B 1 103 ? 172.414 7.671 -19.529 1.00 67.99 223 LYS B N 1
ATOM 1495 C CA . LYS B 1 103 ? 172.920 7.781 -20.888 1.00 65.38 223 LYS B CA 1
ATOM 1496 C C . LYS B 1 103 ? 173.759 9.035 -21.087 1.00 61.98 223 LYS B C 1
ATOM 1497 O O . LYS B 1 103 ? 173.547 10.057 -20.431 1.00 57.83 223 LYS B O 1
ATOM 1503 N N . THR B 1 104 ? 174.721 8.938 -21.996 1.00 60.39 224 THR B N 1
ATOM 1504 C CA . THR B 1 104 ? 175.491 10.089 -22.425 1.00 57.30 224 THR B CA 1
ATOM 1505 C C . THR B 1 104 ? 174.893 10.563 -23.738 1.00 60.70 224 THR B C 1
ATOM 1506 O O . THR B 1 104 ? 174.478 9.747 -24.561 1.00 62.62 224 THR B O 1
ATOM 1510 N N . VAL B 1 105 ? 174.821 11.877 -23.923 1.00 59.94 225 VAL B N 1
ATOM 1511 C CA . VAL B 1 105 ? 174.333 12.452 -25.171 1.00 59.47 225 VAL B CA 1
ATOM 1512 C C . VAL B 1 105 ? 175.363 13.432 -25.702 1.00 62.79 225 VAL B C 1
ATOM 1513 O O . VAL B 1 105 ? 175.509 14.532 -25.173 1.00 60.54 225 VAL B O 1
ATOM 1517 N N . ARG B 1 106 ? 176.068 13.022 -26.752 1.00 65.97 226 ARG B N 1
ATOM 1518 C CA . ARG B 1 106 ? 177.203 13.773 -27.277 1.00 68.33 226 ARG B CA 1
ATOM 1519 C C . ARG B 1 106 ? 176.927 15.263 -27.495 1.00 71.18 226 ARG B C 1
ATOM 1520 O O . ARG B 1 106 ? 176.033 15.638 -28.261 1.00 69.12 226 ARG B O 1
ATOM 1528 N N . ASN B 1 107 ? 177.698 16.088 -26.785 1.00 66.48 227 ASN B N 1
ATOM 1529 C CA . ASN B 1 107 ? 177.650 17.549 -26.885 1.00 65.01 227 ASN B CA 1
ATOM 1530 C C . ASN B 1 107 ? 176.423 18.190 -26.249 1.00 65.83 227 ASN B C 1
ATOM 1531 O O . ASN B 1 107 ? 176.184 19.385 -26.414 1.00 70.76 227 ASN B O 1
ATOM 1536 N N . LYS B 1 108 ? 175.654 17.398 -25.512 1.00 62.29 228 LYS B N 1
ATOM 1537 C CA . LYS B 1 108 ? 174.484 17.914 -24.815 1.00 62.12 228 LYS B CA 1
ATOM 1538 C C . LYS B 1 108 ? 174.661 17.783 -23.303 1.00 67.15 228 LYS B C 1
ATOM 1539 O O . LYS B 1 108 ? 174.623 18.773 -22.572 1.00 63.74 228 LYS B O 1
ATOM 1545 N N . GLY B 1 109 ? 174.865 16.553 -22.844 1.00 64.54 229 GLY B N 1
ATOM 1546 C CA . GLY B 1 109 ? 175.043 16.283 -21.431 1.00 57.75 229 GLY B CA 1
ATOM 1547 C C . GLY B 1 109 ? 174.708 14.842 -21.104 1.00 58.60 229 GLY B C 1
ATOM 1548 O O . GLY B 1 109 ? 175.051 13.936 -21.863 1.00 56.99 229 GLY B O 1
ATOM 1549 N N . TYR B 1 110 ? 174.039 14.629 -19.973 1.00 55.97 230 TYR B N 1
ATOM 1550 C CA . TYR B 1 110 ? 173.662 13.288 -19.548 1.00 52.51 230 TYR B CA 1
ATOM 1551 C C . TYR B 1 110 ? 172.166 13.195 -19.285 1.00 58.59 230 TYR B C 1
ATOM 1552 O O . TYR B 1 110 ? 171.509 14.202 -19.017 1.00 58.02 230 TYR B O 1
ATOM 1561 N N . LEU B 1 111 ? 171.634 11.980 -19.364 1.00 59.26 231 LEU B N 1
ATOM 1562 C CA . LEU B 1 111 ? 170.196 11.764 -19.285 1.00 61.25 231 LEU B CA 1
ATOM 1563 C C . LEU B 1 111 ? 169.867 10.558 -18.413 1.00 65.93 231 LEU B C 1
ATOM 1564 O O . LEU B 1 111 ? 170.447 9.485 -18.577 1.00 68.31 231 LEU B O 1
ATOM 1569 N N . PHE B 1 112 ? 168.932 10.738 -17.486 1.00 66.57 232 PHE B N 1
ATOM 1570 C CA . PHE B 1 112 ? 168.467 9.634 -16.661 1.00 70.42 232 PHE B CA 1
ATOM 1571 C C . PHE B 1 112 ? 167.374 8.862 -17.396 1.00 75.62 232 PHE B C 1
ATOM 1572 O O . PHE B 1 112 ? 166.386 9.447 -17.844 1.00 78.78 232 PHE B O 1
ATOM 1580 N N . ALA B 1 113 ? 167.556 7.551 -17.526 1.00 76.61 233 ALA B N 1
ATOM 1581 C CA . ALA B 1 113 ? 166.603 6.717 -18.255 1.00 80.76 233 ALA B CA 1
ATOM 1582 C C . ALA B 1 113 ? 165.636 6.000 -17.323 1.00 84.35 233 ALA B C 1
ATOM 1583 O O . ALA B 1 113 ? 166.034 5.106 -16.576 1.00 84.78 233 ALA B O 1
ATOM 1585 N N . PRO B 1 114 ? 164.354 6.391 -17.370 1.00 89.36 234 PRO B N 1
ATOM 1586 C CA . PRO B 1 114 ? 163.312 5.724 -16.579 1.00 91.30 234 PRO B CA 1
ATOM 1587 C C . PRO B 1 114 ? 162.996 4.340 -17.147 1.00 95.43 234 PRO B C 1
ATOM 1588 O O . PRO B 1 114 ? 162.739 3.405 -16.384 1.00 92.83 234 PRO B O 1
ATOM 1592 N N . HIS B 1 115 ? 163.027 4.225 -18.474 1.00 95.05 235 HIS B N 1
ATOM 1593 C CA . HIS B 1 115 ? 162.857 2.949 -19.167 1.00 95.38 235 HIS B CA 1
ATOM 1594 C C . HIS B 1 115 ? 163.232 3.069 -20.644 1.00 98.08 235 HIS B C 1
ATOM 1595 O O . HIS B 1 115 ? 164.309 3.564 -20.984 1.00 94.38 235 HIS B O 1
#

Solvent-accessible surface area: 11674 Å² total; per-residue (Å²): 170,93,165,57,45,69,29,75,64,1,37,0,13,45,87,79,118,85,1,58,50,56,66,136,73,19,64,37,70,84,44,10,8,46,2,0,90,23,0,4,60,57,34,30,93,70,11,62,39,46,30,1,0,122,77,21,136,54,62,93,70,107,22,170,24,149,30,0,28,78,1,2,67,116,0,21,155,92,12,158,25,83,62,120,89,30,117,24,0,21,56,1,171,141,104,0,12,2,0,0,26,131,234,116,64,55,72,39,82,63,3,34,0,22,35,54,6,33,42,3,61,55,43,74,138,77,24,55,35,56,17,64,10,9,37,7,0,62,19,0,5,72,56,33,38,105,82,14,64,44,50,28,1,5,77,93,60,145,52,64,104,75,85,57,158,38,160,41,6,20,66,28,3,67,153,0,20,168,89,4,149,14,110,61,116,145,23,128,16,0,70,70,40,198,139,115,0,10,35,0,2,36,186

B-factor: mean 63.71, std 12.5, range [34.94, 114.6]

Nearest PDB structures (foldseek):
  4nhj-assembly1_B  TM=9.708E-01  e=2.603E-18  Klebsiella pneumoniae
  2d1v-assembly1_A  TM=8.944E-01  e=6.715E-09  Bacillus subtilis
  4uht-assembly2_B  TM=9.002E-01  e=1.287E-08  Escherichia coli K-12
  4kny-assembly1_B  TM=8.892E-01  e=1.177E-07  Escherichia coli K-12
  4kny-assembly1_A  TM=8.808E-01  e=2.569E-07  Escherichia coli K-12

Organism: Klebsiella pneumoniae subsp. pneumoniae (strain ATCC 700721 / MGH 78578) (NCBI:txid272620)

InterPro domains:
  IPR001789 Signal transduction response regulator, receiver domain [PF00072] (4-112)
  IPR001789 Signal transduction response regulator, receiver domain [PS50110] (3-116)
  IPR001789 Signal transduction response regulator, receiver domain [SM00448] (2-112)
  IPR001867 OmpR/PhoB-type DNA-binding domain [PF00486] (156-232)
  IPR001867 OmpR/PhoB-type DNA-binding domain [PS51755] (135-234)
  IPR001867 OmpR/PhoB-type DNA-binding domain [SM00862] (156-232)
  IPR001867 OmpR/PhoB-type DNA-binding domain [cd00383] (143-232)
  IPR011006 CheY-like superfamily [SSF52172] (2-188)
  IPR036388 Winged helix-like DNA-binding domain superfamily [G3DSA:1.10.10.10] (125-239)
  IPR039420 Transcriptional regulatory protein WalR-like [PTHR48111] (1-235)

Radius of gyration: 19.56 Å; Cα contacts (8 Å, |Δi|>4): 303; chains: 2; bounding box: 35×35×60 Å

Sequence (203 aa):
PHKTISFGSLTIDPVNRQVMLGGENVALSTADFDMLWELATHAGQIMDRDALLKNLRGVTYDGMDRSVDVAISRLRKKLLDNATEPYRIKTVRNKGYLFAPHHKTISFGSLTIDPVNRQVMLGGENVALSTADFDMLWELATHAGQIMDRDALLKNLRGVTYDGMDRSVDVAISRLRKKLLDNATEPYRIKTVRNKGYLFAPH

Foldseek 3Di:
DFDWDDQPQWTAGPPVRWIGRNHDTFDDDPLLSQLVVQQRVQAPHFQFPQNSCCGSVNDGDDPPDCVVVVSVVVCCVRNVADQVHGDAKDDDPPGHIHGHSD/DPWDDFDQWIQDPVVRWIARNPHTFDDDPLLSQQVVVQSVVAQDFQAPQNSCCSRVPDGDPVDDCVLVVSVVVNCVSNVADQVDGDAKDADPPGHIHGHSD

Secondary structure (DSSP, 8-state):
----EEETTEEEETTTTEEEETTEEEP--HHHHHHHHHHHTTTTSPEEHHHHHHHHTS----SS--HHHHHHHHHHHHTT--SSS-SSEEEETTTEEEE---/---EEETTEEEETTTTEEEETTEEE---HHHHHHHHHHHHTTTSEEEHHHHHHHHT-----S---HHHHHHHHHHHHTT--TTS-SSEEEETTTEEEE---

CATH classification: 1.10.10.10